Protein AF-A0A8S3YYF1-F1 (afdb_monomer_lite)

Structure (mmCIF, N/CA/C/O backbone):
data_AF-A0A8S3YYF1-F1
#
_entry.id   AF-A0A8S3YYF1-F1
#
loop_
_atom_site.group_PDB
_atom_site.id
_atom_site.type_symbol
_atom_site.label_atom_id
_atom_site.label_alt_id
_atom_site.label_comp_id
_atom_site.label_asym_id
_atom_site.label_entity_id
_atom_site.label_seq_id
_atom_site.pdbx_PDB_ins_code
_atom_site.Cartn_x
_atom_site.Cartn_y
_atom_site.Cartn_z
_atom_site.occupancy
_atom_site.B_iso_or_equiv
_atom_site.auth_seq_id
_atom_site.auth_comp_id
_atom_site.auth_asym_id
_atom_site.auth_atom_id
_atom_site.pdbx_PDB_model_num
ATOM 1 N N . MET A 1 1 ? -19.897 15.133 0.813 1.00 29.27 1 MET A N 1
ATOM 2 C CA . MET A 1 1 ? -20.812 13.991 1.026 1.00 29.27 1 MET A CA 1
ATOM 3 C C . MET A 1 1 ? -20.123 13.058 2.018 1.00 29.27 1 MET A C 1
ATOM 5 O O . MET A 1 1 ? -19.608 12.020 1.637 1.00 29.27 1 MET A O 1
ATOM 9 N N . TYR A 1 2 ? -19.988 13.504 3.271 1.00 26.45 2 TYR A N 1
ATOM 10 C CA . TYR A 1 2 ? -19.312 12.747 4.326 1.00 26.45 2 TYR A CA 1
ATOM 11 C C . TYR A 1 2 ? -20.312 11.724 4.863 1.00 26.45 2 TYR A C 1
ATOM 13 O O . TYR A 1 2 ? -21.333 12.099 5.437 1.00 26.45 2 TYR A O 1
ATOM 21 N N . ARG A 1 3 ? -20.087 10.440 4.572 1.00 30.62 3 ARG A N 1
ATOM 22 C CA . ARG A 1 3 ? -20.904 9.353 5.116 1.00 30.62 3 ARG A CA 1
ATOM 23 C C . ARG A 1 3 ? -20.623 9.242 6.615 1.00 30.62 3 ARG A C 1
ATOM 25 O O . ARG A 1 3 ? -19.487 9.022 7.014 1.00 30.62 3 ARG A O 1
ATOM 32 N N . LEU A 1 4 ? -21.693 9.351 7.397 1.00 32.59 4 LEU A N 1
ATOM 33 C CA . LEU A 1 4 ? -21.862 9.049 8.826 1.00 32.59 4 LEU A CA 1
ATOM 34 C C . LEU A 1 4 ? -21.532 7.576 9.201 1.00 32.59 4 LEU A C 1
ATOM 36 O O . LEU A 1 4 ? -22.250 6.955 9.972 1.00 32.59 4 LEU A O 1
ATOM 40 N N . GLY A 1 5 ? -20.492 6.975 8.620 1.00 31.62 5 GLY A N 1
ATOM 41 C CA . GLY A 1 5 ? -20.248 5.527 8.670 1.00 31.62 5 GLY A CA 1
ATOM 42 C C . GLY A 1 5 ? -18.991 5.076 9.413 1.00 31.62 5 GLY A C 1
ATOM 43 O O . GLY A 1 5 ? -18.690 3.892 9.362 1.00 31.62 5 GLY A O 1
ATOM 44 N N . LEU A 1 6 ? -18.253 5.972 10.080 1.00 34.94 6 LEU A N 1
ATOM 45 C CA . LEU A 1 6 ? -16.936 5.650 10.662 1.00 34.94 6 LEU A CA 1
ATOM 46 C C . LEU A 1 6 ? -16.967 4.681 11.859 1.00 34.94 6 LEU A C 1
ATOM 48 O O . LEU A 1 6 ? -15.920 4.192 12.258 1.00 34.94 6 LEU A O 1
ATOM 52 N N . PHE A 1 7 ? -18.141 4.344 12.399 1.00 35.69 7 PHE A N 1
ATOM 53 C CA . PHE A 1 7 ? -18.266 3.396 13.509 1.00 35.69 7 PHE A CA 1
ATOM 54 C C . PHE A 1 7 ? -19.500 2.506 13.337 1.00 35.69 7 PHE A C 1
ATOM 56 O O . PHE A 1 7 ? -20.454 2.578 14.104 1.00 35.69 7 PHE A O 1
ATOM 63 N N . SER A 1 8 ? -19.508 1.655 12.309 1.00 34.53 8 SER A N 1
ATOM 64 C CA . SER A 1 8 ? -20.412 0.497 12.270 1.00 34.53 8 SER A CA 1
ATOM 65 C C . SER A 1 8 ? -19.691 -0.745 12.803 1.00 34.53 8 SER A C 1
ATOM 67 O O . SER A 1 8 ? -19.668 -1.787 12.146 1.00 34.53 8 SER A O 1
ATOM 69 N N . SER A 1 9 ? -19.090 -0.665 13.993 1.00 37.69 9 SER A N 1
ATOM 70 C CA . SER A 1 9 ? -18.782 -1.893 14.724 1.00 37.69 9 SER A CA 1
ATOM 71 C C . SER A 1 9 ? -20.114 -2.500 15.169 1.00 37.69 9 SER A C 1
ATOM 73 O O . SER A 1 9 ? -20.990 -1.815 15.704 1.00 37.69 9 SER A O 1
ATOM 75 N N . ARG A 1 10 ? -20.325 -3.792 14.893 1.00 34.84 10 ARG A N 1
ATOM 76 C CA . ARG A 1 10 ? -21.449 -4.521 15.487 1.00 34.84 10 ARG A CA 1
ATOM 77 C C . ARG A 1 10 ? -21.191 -4.565 16.986 1.00 34.84 10 ARG A C 1
ATOM 79 O O . ARG A 1 10 ? -20.382 -5.359 17.448 1.00 34.84 10 ARG A O 1
ATOM 86 N N . CYS A 1 11 ? -21.834 -3.673 17.728 1.00 43.09 11 CYS A N 1
ATOM 87 C CA . CYS A 1 11 ? -21.780 -3.696 19.177 1.00 43.09 11 CYS A CA 1
ATOM 88 C C . CYS A 1 11 ? -22.591 -4.915 19.631 1.00 43.09 11 CYS A C 1
ATOM 90 O O . CYS 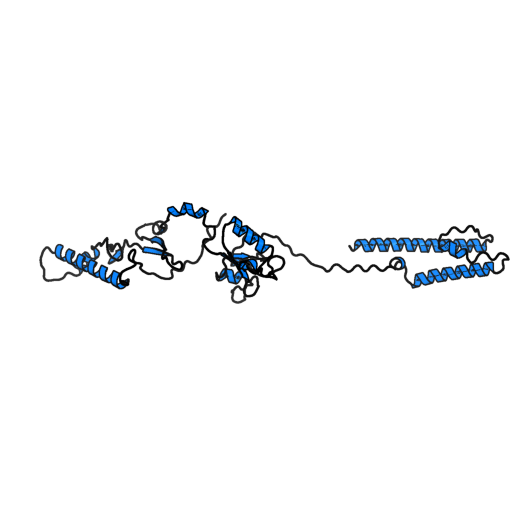A 1 11 ? -23.823 -4.894 19.629 1.00 43.09 11 CYS A O 1
ATOM 92 N N . GLU A 1 12 ? -21.906 -6.023 19.905 1.00 43.12 12 GLU A N 1
ATOM 93 C CA . GLU A 1 12 ? -22.541 -7.200 20.479 1.00 43.12 12 GLU A CA 1
ATOM 94 C C . GLU A 1 12 ? -22.788 -6.935 21.958 1.00 43.12 12 GLU A C 1
ATOM 96 O O . GLU A 1 12 ? -21.878 -6.633 22.729 1.00 43.12 12 GLU A O 1
ATOM 101 N N . LEU A 1 13 ? -24.051 -7.018 22.364 1.00 49.75 13 LEU A N 1
ATOM 102 C CA . LEU A 1 13 ? -24.409 -6.916 23.766 1.00 49.75 13 LEU A CA 1
ATOM 103 C C . LEU A 1 13 ? -24.045 -8.243 24.444 1.00 49.75 13 LEU A C 1
ATOM 105 O O . LEU A 1 13 ? -24.814 -9.201 24.407 1.00 49.75 13 LEU A O 1
ATOM 109 N N . LEU A 1 14 ? -22.835 -8.302 25.002 1.00 45.66 14 LEU A N 1
ATOM 110 C CA . LEU A 1 14 ? -22.224 -9.546 25.482 1.00 45.66 14 LEU A CA 1
ATOM 111 C C . LEU A 1 14 ? -22.894 -10.105 26.744 1.00 45.66 14 LEU A C 1
ATOM 113 O O . LEU A 1 14 ? -22.993 -11.321 26.898 1.00 45.66 14 LEU A O 1
ATOM 117 N N . ALA A 1 15 ? -23.353 -9.242 27.654 1.00 51.12 15 ALA A N 1
ATOM 118 C CA . ALA A 1 15 ? -23.994 -9.672 28.891 1.00 51.12 15 ALA A CA 1
ATOM 119 C C . ALA A 1 15 ? -24.809 -8.554 29.551 1.00 51.12 15 ALA A C 1
ATOM 121 O O . ALA A 1 15 ? -24.450 -7.379 29.493 1.00 51.12 15 ALA A O 1
ATOM 122 N N . PHE A 1 16 ? -25.862 -8.946 30.268 1.00 55.84 16 PHE A N 1
ATOM 123 C CA . PHE A 1 16 ? -26.490 -8.102 31.279 1.00 55.84 16 PHE A CA 1
ATOM 124 C C . PHE A 1 16 ? -25.899 -8.464 32.639 1.00 55.84 16 PHE A C 1
ATOM 126 O O . PHE A 1 16 ? -26.054 -9.589 33.112 1.00 55.84 16 PHE A O 1
ATOM 133 N N . ARG A 1 17 ? -25.227 -7.505 33.271 1.00 59.12 17 ARG A N 1
ATOM 134 C CA . ARG A 1 17 ? -24.763 -7.615 34.652 1.00 59.12 17 ARG A CA 1
ATOM 135 C C . ARG A 1 17 ? -25.322 -6.438 35.423 1.00 59.12 17 ARG A C 1
ATOM 137 O O . ARG A 1 17 ? -25.254 -5.305 34.960 1.00 59.12 17 ARG A O 1
ATOM 144 N N . TYR A 1 18 ? -25.867 -6.701 36.597 1.00 61.44 18 TYR A N 1
ATOM 145 C CA . TYR A 1 18 ? -26.282 -5.639 37.494 1.00 61.44 18 TYR A CA 1
ATOM 146 C C . TYR A 1 18 ? -25.076 -5.192 38.327 1.00 61.44 18 TYR A C 1
ATOM 148 O O . TYR A 1 18 ? -24.290 -5.990 38.837 1.00 61.44 18 TYR A O 1
ATOM 156 N N . VAL A 1 19 ? -24.862 -3.887 38.379 1.00 56.66 19 VAL A N 1
ATOM 157 C CA . VAL A 1 19 ? -23.691 -3.279 39.008 1.00 56.66 19 VAL A CA 1
ATOM 158 C C . VAL A 1 19 ? -24.214 -2.410 40.135 1.00 56.66 19 VAL A C 1
ATOM 160 O O . VAL A 1 19 ? -25.156 -1.648 39.936 1.00 56.66 19 VAL A O 1
ATOM 163 N N . PHE A 1 20 ? -23.665 -2.580 41.337 1.00 56.03 20 PHE A N 1
ATOM 164 C CA . PHE A 1 20 ? -24.078 -1.796 42.495 1.00 56.03 20 PHE A CA 1
ATOM 165 C C . PHE A 1 20 ? -23.314 -0.466 42.475 1.00 56.03 20 PHE A C 1
ATOM 167 O O . PHE A 1 20 ? -22.085 -0.488 42.551 1.00 56.03 20 PHE A O 1
ATOM 174 N N . PRO A 1 21 ? -23.985 0.690 42.366 1.00 48.47 21 PRO A N 1
ATOM 175 C CA . PRO A 1 21 ? -23.296 1.964 42.447 1.00 48.47 21 PRO A CA 1
ATOM 176 C C . PRO A 1 21 ? -23.010 2.269 43.924 1.00 48.47 21 PRO A C 1
ATOM 178 O O . PRO A 1 21 ? -23.911 2.644 44.670 1.00 48.47 21 PRO A O 1
ATOM 181 N N . GLY A 1 22 ? -21.755 2.096 44.350 1.00 47.47 22 GLY A N 1
ATOM 182 C CA . GLY A 1 22 ? -21.231 2.768 45.545 1.00 47.47 22 GLY A CA 1
ATOM 183 C C . GLY A 1 22 ? -21.009 1.939 46.813 1.00 47.47 22 GLY A C 1
ATOM 184 O O . GLY A 1 22 ? -21.423 2.380 47.877 1.00 47.47 22 GLY A O 1
ATOM 185 N N . ASN A 1 23 ? -20.323 0.796 46.741 1.00 39.59 23 ASN A N 1
ATOM 186 C CA . ASN A 1 23 ? -19.484 0.335 47.858 1.00 39.59 23 ASN A CA 1
ATOM 187 C C . ASN A 1 23 ? -18.528 -0.766 47.385 1.00 39.59 23 ASN A C 1
ATOM 189 O O . ASN A 1 23 ? -18.973 -1.863 47.049 1.00 39.59 23 ASN A O 1
ATOM 193 N N . ASP A 1 24 ? -17.226 -0.476 47.421 1.00 41.84 24 ASP A N 1
ATOM 194 C CA . ASP A 1 24 ? -16.155 -1.468 47.240 1.00 41.84 24 ASP A CA 1
ATOM 195 C C . ASP A 1 24 ? -16.056 -2.444 48.425 1.00 41.84 24 ASP A C 1
ATOM 197 O O . ASP A 1 24 ? -15.447 -3.503 48.314 1.00 41.84 24 ASP A O 1
ATOM 201 N N . ASP A 1 25 ? -16.748 -2.151 49.529 1.00 44.16 25 ASP A N 1
ATOM 202 C CA . ASP A 1 25 ? -16.825 -3.006 50.707 1.00 44.16 25 ASP A CA 1
ATOM 203 C C . ASP A 1 25 ? -18.282 -3.342 51.046 1.00 44.16 25 ASP A C 1
ATOM 205 O O . ASP A 1 25 ? -18.977 -2.580 51.718 1.00 44.16 25 ASP A O 1
ATOM 209 N N . ALA A 1 26 ? -18.755 -4.497 50.573 1.00 37.94 26 ALA A N 1
ATOM 210 C CA . ALA A 1 26 ? -19.691 -5.384 51.274 1.00 37.94 26 ALA A CA 1
ATOM 211 C C . ALA A 1 26 ? -20.129 -6.507 50.330 1.00 37.94 26 ALA A C 1
ATOM 213 O O . ALA A 1 26 ? -20.818 -6.253 49.348 1.00 37.94 26 ALA A O 1
ATOM 214 N N . THR A 1 27 ? -19.753 -7.746 50.672 1.00 43.56 27 THR A N 1
ATOM 215 C CA . THR A 1 27 ? -20.423 -9.012 50.308 1.00 43.56 27 THR A CA 1
ATOM 216 C C . THR A 1 27 ? -21.258 -8.967 49.029 1.00 43.56 27 THR A C 1
ATOM 218 O O . THR A 1 27 ? -22.393 -8.494 49.063 1.00 43.56 27 THR A O 1
ATOM 221 N N . SER A 1 28 ? -20.704 -9.522 47.947 1.00 48.25 28 SER A N 1
ATOM 222 C CA . SER A 1 28 ? -21.350 -9.823 46.663 1.00 48.25 28 SER A CA 1
ATOM 223 C C . SER A 1 28 ? -22.841 -10.151 46.808 1.00 48.25 28 SER A C 1
ATOM 225 O O . SER A 1 28 ? -23.221 -11.309 46.975 1.00 48.25 28 SER A O 1
ATOM 227 N N . CYS A 1 29 ? -23.691 -9.130 46.776 1.00 54.31 29 CYS A N 1
ATOM 228 C CA . CYS A 1 29 ? -25.128 -9.317 46.811 1.00 54.31 29 CYS A CA 1
ATOM 229 C C . CYS A 1 29 ? -25.526 -9.660 45.380 1.00 54.31 29 CYS A C 1
ATOM 231 O O . CYS A 1 29 ? -25.372 -8.840 44.470 1.00 54.31 29 CYS A O 1
ATOM 233 N N . SER A 1 30 ? -25.932 -10.907 45.160 1.00 65.56 30 SER A N 1
ATOM 234 C CA . SER A 1 30 ? -26.307 -11.378 43.833 1.00 65.56 30 SER A CA 1
ATOM 235 C C . SER A 1 30 ? -27.542 -10.616 43.336 1.00 65.56 30 SER A C 1
ATOM 237 O O . SER A 1 30 ? -28.307 -10.041 44.116 1.00 65.56 30 SER A O 1
ATOM 239 N N . HIS A 1 31 ? -27.767 -10.587 42.022 1.00 71.44 31 HIS A N 1
ATOM 240 C CA . HIS A 1 31 ? -28.972 -9.956 41.458 1.00 71.44 31 HIS A CA 1
ATOM 241 C C . HIS A 1 31 ? -30.249 -10.607 41.994 1.00 71.44 31 HIS A C 1
ATOM 243 O O . HIS A 1 31 ? -31.266 -9.936 42.164 1.00 71.44 31 HIS A O 1
ATOM 249 N N . GLU A 1 32 ? -30.160 -11.893 42.326 1.00 77.44 32 GLU A N 1
ATOM 250 C CA . GLU A 1 32 ? -31.222 -12.667 42.955 1.00 77.44 32 GLU A CA 1
ATOM 251 C C . GLU A 1 32 ? -31.520 -12.163 44.373 1.00 77.44 32 GLU A C 1
ATOM 253 O O . GLU A 1 32 ? -32.686 -11.981 44.713 1.00 77.44 32 GLU A O 1
ATOM 258 N N . ASP A 1 33 ? -30.499 -11.821 45.166 1.00 80.94 33 ASP A N 1
ATOM 259 C CA . ASP A 1 33 ? -30.680 -11.273 46.518 1.00 80.94 33 ASP A CA 1
ATOM 260 C C . ASP A 1 33 ? -31.319 -9.878 46.500 1.00 80.94 33 ASP A C 1
ATOM 262 O O . ASP A 1 33 ? -32.167 -9.554 47.338 1.00 80.94 33 ASP A O 1
ATOM 266 N N . ALA A 1 34 ? -30.926 -9.032 45.540 1.00 80.50 34 ALA A N 1
ATOM 267 C CA . ALA A 1 34 ? -31.526 -7.712 45.357 1.00 80.50 34 ALA A CA 1
ATOM 268 C C . ALA A 1 34 ? -33.006 -7.831 44.961 1.00 80.50 34 ALA A C 1
ATOM 270 O O . ALA A 1 34 ? -33.859 -7.191 45.580 1.00 80.50 34 ALA A O 1
ATOM 271 N N . ALA A 1 35 ? -33.319 -8.707 44.000 1.00 83.44 35 ALA A N 1
ATOM 272 C CA . ALA A 1 35 ? -34.688 -8.971 43.570 1.00 83.44 35 ALA A CA 1
ATOM 273 C C . ALA A 1 35 ? -35.541 -9.608 44.681 1.00 83.44 35 ALA A C 1
ATOM 275 O O . ALA A 1 35 ? -36.692 -9.216 44.869 1.00 83.44 35 ALA A O 1
ATOM 276 N N . ALA A 1 36 ? -34.987 -10.547 45.452 1.00 85.25 36 ALA A N 1
ATOM 277 C CA . ALA A 1 36 ? -35.680 -11.196 46.563 1.00 85.25 36 ALA A CA 1
ATOM 278 C C . ALA A 1 36 ? -35.984 -10.210 47.703 1.00 85.25 36 ALA A C 1
ATOM 280 O O . ALA A 1 36 ? -37.097 -10.196 48.235 1.00 85.25 36 ALA A O 1
ATOM 281 N N . SER A 1 37 ? -35.024 -9.345 48.042 1.00 86.75 37 SER A N 1
ATOM 282 C CA . SER A 1 37 ? -35.208 -8.277 49.031 1.00 86.75 37 SER A CA 1
ATOM 283 C C . SER A 1 37 ? -36.291 -7.286 48.597 1.00 86.75 37 SER A C 1
ATOM 285 O O . SER A 1 37 ? -37.192 -6.952 49.372 1.00 86.75 37 SER A O 1
ATOM 287 N N . ASP A 1 38 ? -36.271 -6.878 47.328 1.00 88.25 38 ASP A N 1
ATOM 288 C CA . ASP A 1 38 ? -37.290 -5.997 46.766 1.00 88.25 38 ASP A CA 1
ATOM 289 C C . ASP A 1 38 ? -38.671 -6.672 46.737 1.00 88.25 38 ASP A C 1
ATOM 291 O O . ASP A 1 38 ? -39.661 -6.051 47.124 1.00 88.25 38 ASP A O 1
ATOM 295 N N . ALA A 1 39 ? -38.758 -7.958 46.385 1.00 88.88 39 ALA A N 1
ATOM 296 C CA . ALA A 1 39 ? -40.008 -8.721 46.413 1.00 88.88 39 ALA A CA 1
ATOM 297 C C . ALA A 1 39 ? -40.596 -8.833 47.834 1.00 88.88 39 ALA A C 1
ATOM 299 O O . ALA A 1 39 ? -41.808 -8.680 48.027 1.00 88.88 39 ALA A O 1
ATOM 300 N N . ALA A 1 40 ? -39.755 -9.031 48.853 1.00 89.12 40 ALA A N 1
ATOM 301 C CA . ALA A 1 40 ? -40.176 -9.026 50.255 1.00 89.12 40 ALA A CA 1
ATOM 302 C C . ALA A 1 40 ? -40.709 -7.645 50.692 1.00 89.12 40 ALA A C 1
ATOM 304 O O . ALA A 1 40 ? -41.712 -7.533 51.407 1.00 89.12 40 ALA A O 1
ATOM 305 N N . ARG A 1 41 ? -40.096 -6.558 50.210 1.00 89.94 41 ARG A N 1
ATOM 306 C CA . ARG A 1 41 ? -40.597 -5.195 50.448 1.00 89.94 41 ARG A CA 1
ATOM 307 C C . ARG A 1 41 ? -41.929 -4.963 49.738 1.00 89.94 41 ARG A C 1
ATOM 309 O O . ARG A 1 41 ? -42.875 -4.511 50.374 1.00 89.94 41 ARG A O 1
ATOM 316 N N . VAL A 1 42 ? -42.060 -5.336 48.467 1.00 90.94 42 VAL A N 1
ATOM 317 C CA . VAL A 1 42 ? -43.319 -5.186 47.716 1.00 90.94 42 VAL A CA 1
ATOM 318 C C . VAL A 1 42 ? -44.464 -5.928 48.408 1.00 90.94 42 VAL A C 1
ATOM 320 O O . VAL A 1 42 ? -45.533 -5.357 48.618 1.00 90.94 42 VAL A O 1
ATOM 323 N N . THR A 1 43 ? -44.236 -7.175 48.820 1.00 90.19 43 THR A N 1
ATOM 324 C CA . THR A 1 43 ? -45.257 -7.995 49.490 1.00 90.19 43 THR A CA 1
ATOM 325 C C . THR A 1 43 ? -45.647 -7.449 50.863 1.00 90.19 43 THR A C 1
ATOM 327 O O . THR A 1 43 ? -46.835 -7.426 51.186 1.00 90.19 43 THR A O 1
ATOM 330 N N . SER A 1 44 ? -44.696 -6.939 51.651 1.00 89.69 44 SER A N 1
ATOM 331 C CA . SER A 1 44 ? -45.001 -6.333 52.956 1.00 89.69 44 SER A CA 1
ATOM 332 C C . SER A 1 44 ? -45.793 -5.021 52.837 1.00 89.69 44 SER A C 1
ATOM 334 O O . SER A 1 44 ? -46.771 -4.832 53.564 1.00 89.69 44 SER A O 1
ATOM 336 N N . TYR A 1 45 ? -45.460 -4.150 51.877 1.00 89.69 45 TYR A N 1
ATOM 337 C CA . TYR A 1 45 ? -46.245 -2.940 51.588 1.00 89.69 45 TYR A CA 1
ATOM 338 C C . TYR A 1 45 ? -47.621 -3.252 50.983 1.00 89.69 45 TYR A C 1
ATOM 340 O O . TYR A 1 45 ? -48.598 -2.558 51.265 1.00 89.69 45 TYR A O 1
ATOM 348 N N . ALA A 1 46 ? -47.732 -4.305 50.173 1.00 88.69 46 ALA A N 1
ATOM 349 C CA . ALA A 1 46 ? -49.021 -4.755 49.660 1.00 88.69 46 ALA A CA 1
ATOM 350 C C . ALA A 1 46 ? -49.917 -5.286 50.784 1.00 88.69 46 ALA A C 1
ATOM 352 O O . ALA A 1 46 ? -51.108 -4.976 50.820 1.00 88.69 46 ALA A O 1
ATOM 353 N N . LEU A 1 47 ? -49.343 -6.034 51.732 1.00 88.56 47 LEU A N 1
ATOM 354 C CA . LEU A 1 47 ? -50.057 -6.536 52.902 1.00 88.56 47 LEU A CA 1
ATOM 355 C C . LEU A 1 47 ? -50.541 -5.395 53.800 1.00 88.56 47 LEU A C 1
ATOM 357 O O . LEU A 1 47 ? -51.701 -5.400 54.209 1.00 88.56 47 LEU A O 1
ATOM 361 N N . SER A 1 48 ? -49.704 -4.386 54.057 1.00 87.88 48 SER A N 1
ATOM 362 C CA . SER A 1 48 ? -50.115 -3.225 54.853 1.00 87.88 48 SER A CA 1
ATOM 363 C C . SER A 1 48 ? -51.239 -2.432 54.176 1.00 87.88 48 SER A C 1
ATOM 365 O O . SER A 1 48 ? -52.218 -2.084 54.836 1.00 87.88 48 SER A O 1
ATOM 367 N N . LYS A 1 49 ? -51.173 -2.227 52.851 1.00 85.12 49 LYS A N 1
ATOM 368 C CA . LYS A 1 49 ? -52.262 -1.614 52.070 1.00 85.12 49 LYS A CA 1
ATOM 369 C C . LYS A 1 49 ? -53.540 -2.454 52.076 1.00 85.12 49 LYS A C 1
ATOM 371 O O . LYS A 1 49 ? -54.628 -1.894 52.183 1.00 85.12 49 LYS A O 1
ATOM 376 N N . TYR A 1 50 ? -53.422 -3.776 51.975 1.00 85.19 50 TYR A N 1
ATOM 377 C CA . TYR A 1 50 ? -54.561 -4.693 52.024 1.00 85.19 50 TYR A CA 1
ATOM 378 C C . TYR A 1 50 ? -55.288 -4.618 53.373 1.00 85.19 50 TYR A C 1
ATOM 380 O O . TYR A 1 50 ? -56.510 -4.487 53.398 1.00 85.19 50 TYR A O 1
ATOM 388 N N . ILE A 1 51 ? -54.538 -4.623 54.482 1.00 83.31 51 ILE A N 1
ATOM 389 C CA . ILE A 1 51 ? -55.084 -4.491 55.842 1.00 83.31 51 ILE A CA 1
ATOM 390 C C . ILE A 1 51 ? -55.712 -3.103 56.037 1.00 83.31 51 ILE A C 1
ATOM 392 O O . ILE A 1 51 ? -56.830 -2.999 56.532 1.00 83.31 51 I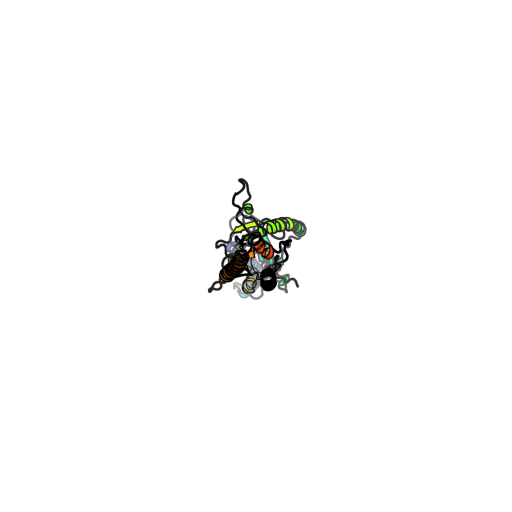LE A O 1
ATOM 396 N N . ALA A 1 52 ? -55.047 -2.032 55.590 1.00 81.81 52 ALA A N 1
ATOM 397 C CA . ALA A 1 52 ? -55.570 -0.667 55.699 1.00 81.81 52 ALA A CA 1
ATOM 398 C C . ALA A 1 52 ? -56.860 -0.439 54.885 1.00 81.81 52 ALA A C 1
ATOM 400 O O . ALA A 1 52 ? -57.686 0.399 55.244 1.00 81.81 52 ALA A O 1
ATOM 401 N N . ALA A 1 53 ? -57.054 -1.185 53.794 1.00 75.94 53 ALA A N 1
ATOM 402 C CA . ALA A 1 53 ? -58.256 -1.122 52.968 1.00 75.94 53 ALA A CA 1
ATOM 403 C C . ALA A 1 53 ? -59.441 -1.934 53.537 1.00 75.94 53 ALA A C 1
ATOM 405 O O . ALA A 1 53 ? -60.569 -1.798 53.047 1.00 75.94 53 ALA A O 1
ATOM 406 N N . GLN A 1 54 ? -59.233 -2.771 54.562 1.00 71.94 54 GLN A N 1
ATOM 407 C CA . GLN A 1 54 ? -60.312 -3.531 55.195 1.00 71.94 54 GLN A CA 1
ATOM 408 C C . GLN A 1 54 ? -61.155 -2.633 56.114 1.00 71.94 54 GLN A C 1
ATOM 410 O O . GLN A 1 54 ? -60.726 -2.217 57.183 1.00 71.94 54 GLN A O 1
ATOM 415 N N . ARG A 1 55 ? -62.411 -2.379 55.720 1.00 64.75 55 ARG A N 1
ATOM 416 C CA . ARG A 1 55 ? -63.431 -1.738 56.580 1.00 64.75 55 ARG A CA 1
ATOM 417 C C . ARG A 1 55 ? -64.214 -2.723 57.456 1.00 64.75 55 ARG A C 1
ATOM 419 O O . ARG A 1 55 ? -64.863 -2.298 58.404 1.00 64.75 55 ARG A O 1
ATOM 426 N N . VAL A 1 56 ? -64.176 -4.018 57.133 1.00 65.44 56 VAL A N 1
ATOM 427 C CA . VAL A 1 56 ? -64.850 -5.095 57.872 1.00 65.44 56 VAL A CA 1
ATOM 428 C C . VAL A 1 56 ? -63.893 -6.280 57.949 1.00 65.44 56 VAL A C 1
ATOM 430 O O . VAL A 1 56 ? -63.475 -6.802 56.913 1.00 65.44 56 VAL A O 1
ATOM 433 N N . VAL A 1 57 ? -63.541 -6.689 59.168 1.00 59.44 57 VAL A N 1
ATOM 434 C CA . VAL A 1 57 ? -62.715 -7.875 59.418 1.00 59.44 57 VAL A CA 1
ATOM 435 C C . VAL A 1 57 ? -63.535 -9.094 59.009 1.00 59.44 57 VAL A C 1
ATOM 437 O O . VAL A 1 57 ? -64.511 -9.453 59.659 1.00 59.44 57 VAL A O 1
ATOM 440 N N . THR A 1 58 ? -63.190 -9.670 57.866 1.00 63.09 58 THR A N 1
ATOM 441 C CA . THR A 1 58 ? -63.800 -10.884 57.318 1.00 63.09 58 THR A CA 1
ATOM 442 C C . THR A 1 58 ? -62.714 -11.947 57.237 1.00 63.09 58 THR A C 1
ATOM 444 O O . THR A 1 58 ? -61.600 -11.649 56.817 1.00 63.09 58 THR A O 1
ATOM 447 N N . ASP A 1 59 ? -63.040 -13.178 57.628 1.00 60.25 59 ASP A N 1
ATOM 448 C CA . ASP A 1 59 ? -62.093 -14.304 57.737 1.00 60.25 59 ASP A CA 1
ATOM 449 C C . ASP A 1 59 ? -61.688 -14.898 56.367 1.00 60.25 59 ASP A C 1
ATOM 451 O O . ASP A 1 59 ? -60.969 -15.889 56.275 1.00 60.25 59 ASP A O 1
ATOM 455 N N . GLN A 1 60 ? -62.170 -14.302 55.270 1.00 66.81 60 GLN A N 1
ATOM 456 C CA . GLN A 1 60 ? -61.908 -14.746 53.903 1.00 66.81 60 GLN A CA 1
ATOM 457 C C . GLN A 1 60 ? -60.871 -13.851 53.224 1.00 66.81 60 GLN A C 1
ATOM 459 O O . GLN A 1 60 ? -61.084 -12.656 53.002 1.00 66.81 60 GLN A O 1
ATOM 464 N N . TYR A 1 61 ? -59.747 -14.459 52.848 1.00 74.50 61 TYR A N 1
ATOM 465 C CA . TYR A 1 61 ? -58.709 -13.817 52.053 1.00 74.50 61 TYR A CA 1
ATOM 466 C C . TYR A 1 61 ? -59.189 -13.605 50.612 1.00 74.50 61 TYR A C 1
ATOM 468 O O . TYR A 1 61 ? -59.533 -14.557 49.912 1.00 74.50 61 TYR A O 1
ATOM 476 N N . SER A 1 62 ? -59.210 -12.351 50.156 1.00 80.75 62 SER A N 1
ATOM 477 C CA . SER A 1 62 ? -59.587 -12.012 48.783 1.00 80.75 62 SER A CA 1
ATOM 478 C C . SER A 1 62 ? -58.338 -11.841 47.922 1.00 80.75 62 SER A C 1
ATOM 480 O O . SER A 1 62 ? -57.660 -10.812 47.988 1.00 80.75 62 SER A O 1
ATOM 482 N N . THR A 1 63 ? -58.065 -12.838 47.077 1.00 81.56 63 THR A N 1
ATOM 483 C CA . THR A 1 63 ? -56.921 -12.842 46.153 1.00 81.56 63 THR A CA 1
ATOM 484 C C . THR A 1 63 ? -56.943 -11.645 45.205 1.00 81.56 63 THR A C 1
ATOM 486 O O . THR A 1 63 ? -55.917 -11.007 45.003 1.00 81.56 63 THR A O 1
ATOM 489 N N . GLU A 1 64 ? -58.110 -11.283 44.667 1.00 83.38 64 GLU A N 1
ATOM 490 C CA . GLU A 1 64 ? -58.244 -10.157 43.731 1.00 83.38 64 GLU A CA 1
ATOM 491 C C . GLU A 1 64 ? -57.901 -8.814 44.380 1.00 83.38 64 GLU A C 1
ATOM 493 O O . GLU A 1 64 ? -57.208 -7.988 43.786 1.00 83.38 64 GLU A O 1
ATOM 498 N N . ARG A 1 65 ? -58.333 -8.605 45.630 1.00 81.06 65 ARG A N 1
ATOM 499 C CA . ARG A 1 65 ? -58.021 -7.381 46.377 1.00 81.06 65 ARG A CA 1
ATOM 500 C C . ARG A 1 65 ? -56.549 -7.301 46.746 1.00 81.06 65 ARG A C 1
ATOM 502 O O . ARG A 1 65 ? -55.971 -6.222 46.665 1.00 81.06 65 ARG A O 1
ATOM 509 N N . PHE A 1 66 ? -55.936 -8.418 47.132 1.00 85.44 66 PHE A N 1
ATOM 510 C CA . PHE A 1 66 ? -54.503 -8.443 47.412 1.00 85.44 66 PHE A CA 1
ATOM 511 C C . PHE A 1 66 ? -53.671 -8.236 46.143 1.00 85.44 66 PHE A C 1
ATOM 513 O O . PHE A 1 66 ? -52.686 -7.506 46.168 1.00 85.44 66 PHE A O 1
ATOM 520 N N . LEU A 1 67 ? -54.100 -8.796 45.013 1.00 85.88 67 LEU A N 1
ATOM 521 C CA . LEU A 1 67 ? -53.462 -8.589 43.715 1.00 85.88 67 LEU A CA 1
ATOM 522 C C . LEU A 1 67 ? -53.586 -7.124 43.261 1.00 85.88 67 LEU A C 1
ATOM 524 O O . LEU A 1 67 ? -52.610 -6.543 42.788 1.00 85.88 67 LEU A O 1
ATOM 528 N N . ALA A 1 68 ? -54.741 -6.488 43.480 1.00 84.81 68 ALA A N 1
ATOM 529 C CA . ALA A 1 68 ? -54.906 -5.050 43.268 1.00 84.81 68 ALA A CA 1
ATOM 530 C C . ALA A 1 68 ? -54.008 -4.221 44.207 1.00 84.81 68 ALA A C 1
ATOM 532 O O . ALA A 1 68 ? -53.398 -3.243 43.773 1.00 84.81 68 ALA A O 1
ATOM 533 N N . ALA A 1 69 ? -53.867 -4.635 45.472 1.00 85.12 69 ALA A N 1
ATOM 534 C CA . ALA A 1 69 ? -52.961 -3.996 46.422 1.00 85.12 69 ALA A CA 1
ATOM 535 C C . ALA A 1 69 ? -51.495 -4.125 45.978 1.00 85.12 69 ALA A C 1
ATOM 537 O O . ALA A 1 69 ? -50.804 -3.109 45.967 1.00 85.12 69 ALA A O 1
ATOM 538 N N . LEU A 1 70 ? -51.059 -5.311 45.529 1.00 87.25 70 LEU A N 1
ATOM 539 C CA . LEU A 1 70 ? -49.727 -5.577 44.967 1.00 87.25 70 LEU A CA 1
ATOM 540 C C . LEU A 1 70 ? -49.417 -4.674 43.771 1.00 87.25 70 LEU A C 1
ATOM 542 O O . LEU A 1 70 ? -48.390 -4.002 43.768 1.00 87.25 70 LEU A O 1
ATOM 546 N N . LYS A 1 71 ? -50.325 -4.597 42.792 1.00 87.69 71 LYS A N 1
ATOM 547 C CA . LYS A 1 71 ? -50.153 -3.741 41.604 1.00 87.69 71 LYS A CA 1
ATOM 548 C C . LYS A 1 71 ? -50.106 -2.249 41.941 1.00 87.69 71 LYS A C 1
ATOM 550 O O . LYS A 1 71 ? -49.507 -1.473 41.212 1.00 87.69 71 LYS A O 1
ATOM 555 N N . SER A 1 72 ? -50.719 -1.841 43.053 1.00 86.25 72 SER A N 1
ATOM 556 C CA . SER A 1 72 ? -50.719 -0.446 43.514 1.00 86.25 72 SER A CA 1
ATOM 557 C C . SER A 1 72 ? -49.471 -0.043 44.312 1.00 86.25 72 SER A C 1
ATOM 559 O O . SER A 1 72 ? -49.382 1.102 44.770 1.00 86.25 72 SER A O 1
ATOM 561 N N . VAL A 1 73 ? -48.551 -0.971 44.594 1.00 88.25 73 VAL A N 1
ATOM 562 C CA . VAL A 1 73 ? -47.318 -0.662 45.327 1.00 88.25 73 VAL A CA 1
ATOM 563 C C . VAL A 1 73 ? -46.346 0.057 44.396 1.00 88.25 73 VAL A C 1
ATOM 565 O O . VAL A 1 73 ? -46.044 -0.426 43.310 1.00 88.25 73 VAL A O 1
ATOM 568 N N . VAL A 1 74 ? -45.844 1.202 44.856 1.00 87.75 74 VAL A N 1
ATOM 569 C CA . VAL A 1 74 ? -44.766 1.952 44.208 1.00 87.75 74 VAL A CA 1
ATOM 570 C C . VAL A 1 74 ? -43.639 2.072 45.222 1.00 87.75 74 VAL A C 1
ATOM 572 O O . VAL A 1 74 ? -43.863 2.564 46.331 1.00 87.75 74 VAL A O 1
ATOM 575 N N . LEU A 1 75 ? -42.451 1.591 44.862 1.00 85.88 75 LEU A N 1
ATOM 576 C CA . LEU A 1 75 ? -41.248 1.701 45.684 1.00 85.88 75 LEU A CA 1
ATOM 577 C C . LEU A 1 75 ? -40.236 2.588 44.951 1.00 85.88 75 LEU A C 1
ATOM 579 O O . LEU A 1 75 ? -39.596 2.116 44.011 1.00 85.88 75 LEU A O 1
ATOM 583 N N . PRO A 1 76 ? -40.085 3.863 45.357 1.00 78.62 76 PRO A N 1
ATOM 584 C CA . PRO A 1 76 ? -39.134 4.767 44.718 1.00 78.62 76 PRO A CA 1
ATOM 585 C C . PRO A 1 76 ? -37.671 4.409 45.023 1.00 78.62 76 PRO A C 1
ATOM 587 O O . PRO A 1 76 ? -36.822 4.580 44.159 1.00 78.62 76 PRO A O 1
ATOM 590 N N . GLU A 1 77 ? -37.388 3.855 46.207 1.00 80.25 77 GLU A N 1
ATOM 591 C CA . GLU A 1 77 ? -36.037 3.486 46.664 1.00 80.25 77 GLU A CA 1
ATOM 592 C C . GLU A 1 77 ? -35.934 1.973 46.936 1.00 80.25 77 GLU A C 1
ATOM 594 O O . GLU A 1 77 ? -35.786 1.520 48.081 1.00 80.25 77 GLU A O 1
ATOM 599 N N . ALA A 1 78 ? -36.093 1.159 45.890 1.00 81.19 78 ALA A N 1
ATOM 600 C CA . ALA A 1 78 ? -35.788 -0.272 45.940 1.00 81.19 78 ALA A CA 1
ATOM 601 C C . ALA A 1 78 ? -34.320 -0.525 45.554 1.00 81.19 78 ALA A C 1
ATOM 603 O O . ALA A 1 78 ? -33.681 0.338 44.952 1.00 81.19 78 ALA A O 1
ATOM 604 N N . ARG A 1 79 ? -33.768 -1.698 45.890 1.00 77.62 79 ARG A N 1
ATOM 605 C CA . ARG A 1 79 ? -32.375 -2.027 45.538 1.00 77.62 79 ARG A CA 1
ATOM 606 C C . ARG A 1 79 ? -32.186 -2.016 44.026 1.00 77.62 79 ARG A C 1
ATOM 608 O O . ARG A 1 79 ? -31.227 -1.433 43.544 1.00 77.62 79 ARG A O 1
ATOM 615 N N . SER A 1 80 ? -33.151 -2.557 43.289 1.00 76.38 80 SER A N 1
ATOM 616 C CA . SER A 1 80 ? -33.174 -2.549 41.827 1.00 76.38 80 SER A CA 1
ATOM 617 C C . SER A 1 80 ? -33.656 -1.238 41.190 1.00 76.38 80 SER A C 1
ATOM 619 O O . SER A 1 80 ? -33.995 -1.230 40.006 1.00 76.38 80 SER A O 1
ATOM 621 N N . GLY A 1 81 ? -33.723 -0.136 41.943 1.00 79.94 81 GLY A N 1
ATOM 622 C CA . GLY A 1 81 ? -34.208 1.164 41.475 1.00 79.94 81 GLY A CA 1
ATOM 623 C C . GLY A 1 81 ? -35.725 1.327 41.598 1.00 79.94 81 GLY A C 1
ATOM 624 O O . GLY A 1 81 ? -36.371 0.661 42.402 1.00 79.94 81 GLY A O 1
ATOM 625 N N . HIS A 1 82 ? -36.311 2.222 40.803 1.00 84.75 82 HIS A N 1
ATOM 626 C CA . HIS A 1 82 ? -37.745 2.514 40.864 1.00 84.75 82 HIS A CA 1
ATOM 627 C C . HIS A 1 82 ? -38.592 1.290 40.466 1.00 84.75 82 HIS A C 1
ATOM 629 O O . HIS A 1 82 ? -38.394 0.713 39.391 1.00 84.75 82 HIS A O 1
ATOM 635 N N . ILE A 1 83 ? -39.521 0.863 41.328 1.00 87.62 83 ILE A N 1
ATOM 636 C CA . ILE A 1 83 ? -40.450 -0.246 41.053 1.00 87.62 83 ILE A CA 1
ATOM 637 C C . ILE A 1 83 ? -41.880 0.286 41.004 1.00 87.62 83 ILE A C 1
ATOM 639 O O . ILE A 1 83 ? -42.424 0.726 42.021 1.00 87.62 83 ILE A O 1
ATOM 643 N N . GLN A 1 84 ? -42.504 0.138 39.839 1.00 88.50 84 GLN A N 1
ATOM 644 C CA . GLN A 1 84 ? -43.927 0.347 39.601 1.00 88.50 84 GLN A CA 1
ATOM 645 C C . GLN A 1 84 ? -44.458 -0.772 38.700 1.00 88.50 84 GLN A C 1
ATOM 647 O O . GLN A 1 84 ? -43.703 -1.332 37.907 1.00 88.50 84 GLN A O 1
ATOM 652 N N . PHE A 1 85 ? -45.747 -1.096 38.816 1.00 89.62 85 PHE A N 1
ATOM 653 C CA . PHE A 1 85 ? -46.405 -2.109 37.994 1.00 89.62 85 PHE A CA 1
ATOM 654 C C . PHE A 1 85 ? -47.503 -1.508 37.114 1.00 89.62 85 PHE A C 1
ATOM 656 O O . PHE A 1 85 ? -48.182 -0.556 37.506 1.00 89.62 85 PHE A O 1
ATOM 663 N N . ASP A 1 86 ? -47.707 -2.102 35.941 1.00 85.88 86 ASP A N 1
ATOM 664 C CA . ASP A 1 86 ? -48.849 -1.815 35.078 1.00 85.88 86 ASP A CA 1
ATOM 665 C C . ASP A 1 86 ? -50.119 -2.574 35.524 1.00 85.88 86 ASP A C 1
ATOM 667 O O . ASP A 1 86 ? -50.144 -3.347 36.490 1.00 85.88 86 ASP A O 1
ATOM 671 N N . ALA A 1 87 ? -51.209 -2.393 34.773 1.00 84.12 87 ALA A N 1
ATOM 672 C CA . ALA A 1 87 ? -52.459 -3.109 35.014 1.00 84.12 87 ALA A CA 1
ATOM 673 C C . ALA A 1 87 ? -52.329 -4.637 34.839 1.00 84.12 87 ALA A C 1
ATOM 675 O O . ALA A 1 87 ? -53.134 -5.387 35.404 1.00 84.12 87 ALA A O 1
ATOM 676 N N . THR A 1 88 ? -51.328 -5.120 34.096 1.00 84.50 88 THR A N 1
ATOM 677 C CA . THR A 1 88 ? -51.086 -6.549 33.855 1.00 84.50 88 THR A CA 1
ATOM 678 C C . THR A 1 88 ? -50.202 -7.192 34.931 1.00 84.50 88 THR A C 1
ATOM 680 O O . THR A 1 88 ? -50.324 -8.392 35.169 1.00 84.50 88 THR A O 1
ATOM 683 N N . GLY A 1 89 ? -49.457 -6.397 35.705 1.00 81.75 89 GLY A N 1
ATOM 684 C CA . GLY A 1 89 ? -48.500 -6.838 36.723 1.00 81.75 89 GLY A CA 1
ATOM 685 C C . GLY A 1 89 ? -47.044 -6.857 36.244 1.00 81.75 89 GLY A C 1
ATOM 686 O O . GLY A 1 89 ? -46.194 -7.407 36.939 1.00 81.75 89 GLY A O 1
ATOM 687 N N . GLN A 1 90 ? -46.742 -6.280 35.081 1.00 85.94 90 GLN A N 1
ATOM 688 C CA . GLN A 1 90 ? -45.382 -6.086 34.581 1.00 85.94 90 GLN A CA 1
ATOM 689 C C . GLN A 1 90 ? -44.762 -4.811 35.151 1.00 85.94 90 GLN A C 1
ATOM 691 O O . GLN A 1 90 ? -45.455 -3.819 35.370 1.00 85.94 90 GLN A O 1
ATOM 696 N N . ARG A 1 91 ? -43.444 -4.832 35.382 1.00 85.44 91 ARG A N 1
ATOM 697 C CA . ARG A 1 91 ? -42.711 -3.668 35.892 1.00 85.44 91 ARG A CA 1
ATOM 698 C C . ARG A 1 91 ? -42.581 -2.594 34.809 1.00 85.44 91 ARG A C 1
ATOM 700 O O . ARG A 1 91 ? -42.096 -2.874 33.715 1.00 85.44 91 ARG A O 1
ATOM 707 N N . THR A 1 92 ? -42.957 -1.367 35.141 1.00 85.50 92 THR A N 1
ATOM 708 C CA . THR A 1 92 ? -42.849 -0.172 34.290 1.00 85.50 92 THR A CA 1
ATOM 709 C C . THR A 1 92 ? -41.981 0.890 34.960 1.00 85.50 92 THR A C 1
ATOM 711 O O . THR A 1 92 ? -41.719 0.788 36.156 1.00 85.50 92 THR A O 1
ATOM 714 N N . ASP A 1 93 ? -41.544 1.898 34.198 1.00 83.19 93 ASP A N 1
ATOM 715 C CA . ASP A 1 93 ? -40.692 2.999 34.687 1.00 83.19 93 ASP A CA 1
ATOM 716 C C . ASP A 1 93 ? -39.403 2.528 35.385 1.00 83.19 93 ASP A C 1
ATOM 718 O O . ASP A 1 93 ? -39.068 2.939 36.494 1.00 83.19 93 ASP A O 1
ATOM 722 N N . TYR A 1 94 ? -38.696 1.592 34.751 1.00 83.62 94 TYR A N 1
ATOM 723 C CA . TYR A 1 94 ? -37.389 1.143 35.218 1.00 83.62 94 TYR A CA 1
ATOM 724 C C . TYR A 1 94 ? -36.281 1.790 34.393 1.00 83.62 94 TYR A C 1
ATOM 726 O O . TYR A 1 94 ? -36.419 2.001 33.192 1.00 83.62 94 TYR A O 1
ATOM 734 N N . THR A 1 95 ? -35.150 2.045 35.034 1.00 81.12 95 THR A N 1
ATOM 735 C CA . THR A 1 95 ? -33.989 2.654 34.391 1.00 81.12 95 THR A CA 1
ATOM 736 C C . THR A 1 95 ? -32.906 1.601 34.205 1.00 81.12 95 THR A C 1
ATOM 738 O O . THR A 1 95 ? -32.567 0.893 35.152 1.00 81.12 95 THR A O 1
ATOM 741 N N . LEU A 1 96 ? -32.356 1.496 32.997 1.00 82.19 96 LEU A N 1
ATOM 742 C CA . LEU A 1 96 ? -31.189 0.668 32.705 1.00 82.19 96 LEU A CA 1
ATOM 743 C C . LEU A 1 96 ? -29.961 1.557 32.544 1.00 82.19 96 LEU A C 1
ATOM 745 O O . LEU A 1 96 ? -30.033 2.625 31.949 1.00 82.19 96 LEU A O 1
ATOM 749 N N . GLN A 1 97 ? -28.825 1.110 33.054 1.00 78.44 97 GLN A N 1
ATOM 750 C CA . GLN A 1 97 ? -27.552 1.802 32.906 1.00 78.44 97 GLN A CA 1
ATOM 751 C C . GLN A 1 97 ? -26.652 0.975 31.994 1.00 78.44 97 GLN A C 1
ATOM 753 O O . GLN A 1 97 ? -26.439 -0.214 32.230 1.00 78.44 97 GLN A O 1
ATOM 758 N N . LEU A 1 98 ? -26.166 1.599 30.926 1.00 76.94 98 LEU A N 1
ATOM 759 C CA . LEU A 1 98 ? -25.238 1.004 29.981 1.00 76.94 98 LEU A CA 1
ATOM 760 C C . LEU A 1 98 ? -23.819 1.332 30.427 1.00 76.94 98 LEU A C 1
ATOM 762 O O . LEU A 1 98 ? -23.437 2.500 30.473 1.00 76.94 98 LEU A O 1
ATOM 766 N N . TYR A 1 99 ? -23.045 0.296 30.720 1.00 73.50 99 TYR A N 1
ATOM 767 C CA . TYR A 1 99 ? -21.639 0.418 31.075 1.00 73.50 99 TYR A CA 1
ATOM 768 C C . TYR A 1 99 ? -20.765 -0.056 29.917 1.00 73.50 99 TYR A C 1
ATOM 770 O O . TYR A 1 99 ? -21.052 -1.090 29.314 1.00 73.50 99 TYR A O 1
ATOM 778 N N . ASN A 1 100 ? -19.693 0.680 29.629 1.00 68.38 100 ASN A N 1
ATOM 779 C CA . ASN A 1 100 ? -18.610 0.183 28.795 1.00 68.38 100 ASN A CA 1
ATOM 780 C C . ASN A 1 100 ? -17.686 -0.682 29.652 1.00 68.38 100 ASN A C 1
ATOM 782 O O . ASN A 1 100 ? -17.404 -0.344 30.805 1.00 68.38 100 ASN A O 1
ATOM 786 N N . HIS A 1 101 ? -17.210 -1.777 29.077 1.00 60.53 101 HIS A N 1
ATOM 787 C CA . HIS A 1 101 ? -16.196 -2.618 29.685 1.00 60.53 101 HIS A CA 1
ATOM 788 C C . HIS A 1 101 ? -14.862 -2.340 28.991 1.00 60.53 101 HIS A C 1
ATOM 790 O O . HIS A 1 101 ? -14.666 -2.753 27.851 1.00 60.53 101 HIS A O 1
ATOM 796 N N . GLY A 1 102 ? -13.967 -1.623 29.669 1.00 51.91 102 GLY A N 1
ATOM 797 C CA . GLY A 1 102 ? -12.622 -1.343 29.177 1.00 51.91 102 GLY A CA 1
ATOM 798 C C . GLY A 1 102 ? -11.584 -1.666 30.245 1.00 51.91 102 GLY A C 1
ATOM 799 O O . GLY A 1 102 ? -11.626 -1.065 31.309 1.00 51.91 102 GLY A O 1
ATOM 800 N N . GLY A 1 103 ? -10.685 -2.605 29.934 1.00 57.22 103 GLY A N 1
ATOM 801 C CA . GLY A 1 103 ? -9.371 -2.772 30.571 1.00 57.22 103 GLY A CA 1
ATOM 802 C C . GLY A 1 103 ? -9.298 -2.939 32.094 1.00 57.22 103 GLY A C 1
ATOM 803 O O . GLY A 1 103 ? -10.300 -3.129 32.782 1.00 57.22 103 GLY A O 1
ATOM 804 N N . GLU A 1 104 ? -8.055 -2.930 32.594 1.00 40.62 104 GLU A N 1
ATOM 805 C CA . GLU A 1 104 ? -7.732 -2.917 34.026 1.00 40.62 104 GLU A CA 1
ATOM 806 C C . GLU A 1 104 ? -8.380 -1.678 34.665 1.00 40.62 104 GLU A C 1
ATOM 808 O O . GLU A 1 104 ? -7.959 -0.555 34.416 1.00 40.62 104 GLU A O 1
ATOM 813 N N . ASP A 1 105 ? -9.436 -1.909 35.447 1.00 47.44 105 ASP A N 1
ATOM 814 C CA . ASP A 1 105 ? -10.231 -0.922 36.187 1.00 47.44 105 ASP A CA 1
ATOM 815 C C . ASP A 1 105 ? -10.967 0.155 35.374 1.00 47.44 105 ASP A C 1
ATOM 817 O O . ASP A 1 105 ? -10.525 1.294 35.327 1.00 47.44 105 ASP A O 1
ATOM 821 N N . MET A 1 106 ? -12.183 -0.131 34.884 1.00 51.56 106 MET A N 1
ATOM 822 C CA . MET A 1 106 ? -13.371 0.721 35.123 1.00 51.56 106 MET A CA 1
ATOM 823 C C . MET A 1 106 ? -14.569 0.283 34.268 1.00 51.56 106 MET A C 1
ATOM 825 O O . MET A 1 106 ? -14.602 0.459 33.051 1.00 51.56 106 MET A O 1
ATOM 829 N N . TYR A 1 107 ? -15.641 -0.185 34.916 1.00 61.53 107 TYR A N 1
ATOM 830 C CA . TYR A 1 107 ? -16.968 -0.108 34.300 1.00 61.53 107 TYR A CA 1
ATOM 831 C C . TYR A 1 107 ? -17.348 1.375 34.205 1.00 61.53 107 TYR A C 1
ATOM 833 O O . TYR A 1 107 ? -17.750 1.976 35.201 1.00 61.53 107 TYR A O 1
ATOM 841 N N . LYS A 1 108 ? -17.218 1.984 33.022 1.00 67.81 108 LYS A N 1
ATOM 842 C CA . LYS A 1 108 ? -17.595 3.391 32.808 1.00 67.81 108 LYS A CA 1
ATOM 843 C C . LYS A 1 108 ? -19.059 3.475 32.395 1.00 67.81 108 LYS A C 1
ATOM 845 O O . LYS A 1 108 ? -19.455 2.839 31.422 1.00 67.81 108 LYS A O 1
ATOM 850 N N . LEU A 1 109 ? -19.868 4.254 33.114 1.00 70.75 109 LEU A N 1
ATOM 851 C CA . LEU A 1 109 ? -21.253 4.523 32.718 1.00 70.75 109 LEU A CA 1
ATOM 852 C C . LEU A 1 109 ? -21.255 5.342 31.417 1.00 70.75 109 LEU A C 1
ATOM 854 O O . LEU A 1 109 ? -20.727 6.448 31.378 1.00 70.75 109 LEU A O 1
ATOM 858 N N . VAL A 1 110 ? -21.842 4.791 30.356 1.00 76.25 110 VAL A N 1
ATOM 859 C CA . VAL A 1 110 ? -21.934 5.422 29.029 1.00 76.25 110 VAL A CA 1
ATOM 860 C C . VAL A 1 110 ? -23.266 6.130 28.862 1.00 76.25 110 VAL A C 1
ATOM 862 O O . VAL A 1 110 ? -23.328 7.253 28.371 1.00 76.25 110 VAL A O 1
ATOM 865 N N . ALA A 1 111 ? -24.351 5.460 29.238 1.00 78.88 111 ALA A N 1
ATOM 866 C CA . ALA A 1 111 ? -25.687 5.972 28.999 1.00 78.88 111 ALA A CA 1
ATOM 867 C C . ALA A 1 111 ? -26.695 5.411 29.994 1.00 78.88 111 ALA A C 1
ATOM 869 O O . ALA A 1 111 ? -26.531 4.328 30.551 1.00 78.88 111 ALA A O 1
ATOM 870 N N . THR A 1 112 ? -27.781 6.146 30.169 1.00 82.69 112 THR A N 1
ATOM 871 C CA . THR A 1 112 ? -28.938 5.751 30.961 1.00 82.69 112 THR A CA 1
ATOM 872 C C . THR A 1 112 ? -30.137 5.601 30.035 1.00 82.69 112 THR A C 1
ATOM 874 O O . THR A 1 112 ? -30.490 6.528 29.311 1.00 82.69 112 THR A O 1
ATOM 877 N N . TRP A 1 113 ? -30.770 4.434 30.045 1.00 83.94 113 TRP A N 1
ATOM 878 C CA . TRP A 1 113 ? -31.928 4.112 29.225 1.00 83.94 113 TRP A CA 1
ATOM 879 C C . TRP A 1 113 ? -33.210 4.053 30.060 1.00 83.94 113 TRP A C 1
ATOM 881 O O . TRP A 1 113 ? -33.246 3.386 31.094 1.00 83.94 113 TRP A O 1
ATOM 891 N N . ASN A 1 114 ? -34.273 4.721 29.606 1.00 84.12 114 ASN A N 1
ATOM 892 C CA . ASN A 1 114 ? -35.584 4.710 30.256 1.00 84.12 114 ASN A CA 1
ATOM 893 C C . ASN A 1 114 ? -36.713 4.473 29.221 1.00 84.12 114 ASN A C 1
ATOM 895 O O . ASN A 1 114 ? -36.791 5.195 28.222 1.00 84.12 114 ASN A O 1
ATOM 899 N N . PRO A 1 115 ? -37.614 3.491 29.441 1.00 81.12 115 PRO A N 1
ATOM 900 C CA . PRO A 1 115 ? -38.688 3.135 28.515 1.00 81.12 115 PRO A CA 1
ATOM 901 C C . PRO A 1 115 ? -39.831 4.158 28.431 1.00 81.12 115 PRO A C 1
ATOM 903 O O . PRO A 1 115 ? -40.598 4.109 27.470 1.00 81.12 115 PRO A O 1
ATOM 906 N N . ASN A 1 116 ? -39.969 5.068 29.400 1.00 78.56 116 ASN A N 1
ATOM 907 C CA . ASN A 1 116 ? -41.097 6.002 29.478 1.00 78.56 116 ASN A CA 1
ATOM 908 C C . ASN A 1 116 ? -41.048 7.129 28.441 1.00 78.56 116 ASN A C 1
ATOM 910 O O . ASN A 1 116 ? -42.060 7.793 28.205 1.00 78.56 116 ASN A O 1
ATOM 914 N N . PHE A 1 117 ? -39.900 7.343 27.796 1.00 75.06 117 PHE A N 1
ATOM 915 C CA . PHE A 1 117 ? -39.781 8.351 26.752 1.00 75.06 117 PHE A CA 1
ATOM 916 C C . PHE A 1 117 ? -40.357 7.848 25.410 1.00 75.06 117 PHE A C 1
ATOM 918 O O . PHE A 1 117 ? -40.093 6.712 24.989 1.00 75.06 117 PHE A O 1
ATOM 925 N N . PRO A 1 118 ? -41.172 8.664 24.712 1.00 70.19 118 PRO A N 1
ATOM 926 C CA . PRO A 1 118 ? -41.939 8.214 23.553 1.00 70.19 118 PRO A CA 1
ATOM 927 C C . PRO A 1 118 ? -41.095 7.986 22.290 1.00 70.19 118 PRO A C 1
ATOM 929 O O . PRO A 1 118 ? -41.472 7.140 21.479 1.00 70.19 118 PRO A O 1
ATOM 932 N N . THR A 1 119 ? -39.962 8.677 22.109 1.00 71.44 119 THR A N 1
ATOM 933 C CA . THR A 1 119 ? -39.096 8.492 20.929 1.00 71.44 119 THR A CA 1
ATOM 934 C C . THR A 1 119 ? -37.865 7.639 21.262 1.00 71.44 119 THR A C 1
ATOM 936 O O . THR A 1 119 ? -37.278 7.825 22.324 1.00 71.44 119 THR A O 1
ATOM 939 N N . PRO A 1 120 ? -37.423 6.721 20.378 1.00 67.12 120 PRO A N 1
ATOM 940 C CA . PRO A 1 120 ? -36.244 5.880 20.619 1.00 67.12 120 PRO A CA 1
ATOM 941 C C . PRO A 1 120 ? -34.976 6.670 20.971 1.00 67.12 120 PRO A C 1
ATOM 943 O O . PRO A 1 120 ? -34.200 6.231 21.810 1.00 67.12 120 PRO A O 1
ATOM 946 N N . GLU A 1 121 ? -34.813 7.852 20.376 1.00 64.50 121 GLU A N 1
ATOM 947 C CA . GLU A 1 121 ? -33.679 8.755 20.603 1.00 64.50 121 GLU A CA 1
ATOM 948 C C . GLU A 1 121 ? -33.709 9.411 21.990 1.00 64.50 121 GLU A C 1
ATOM 950 O O . GLU A 1 121 ? -32.661 9.645 22.574 1.00 64.50 121 GLU A O 1
ATOM 955 N N . THR A 1 122 ? -34.895 9.657 22.561 1.00 68.94 122 THR A N 1
ATOM 956 C CA . THR A 1 122 ? -35.023 10.231 23.917 1.00 68.94 122 THR A CA 1
ATOM 957 C C . THR A 1 122 ? -35.008 9.174 25.015 1.00 68.94 122 THR A C 1
ATOM 959 O O . THR A 1 122 ? -34.867 9.509 26.188 1.00 68.94 122 THR A O 1
ATOM 962 N N . ARG A 1 123 ? -35.125 7.888 24.655 1.00 77.25 123 ARG A N 1
ATOM 963 C CA . ARG A 1 123 ? -35.013 6.778 25.610 1.00 77.25 123 ARG A CA 1
ATOM 964 C C . ARG A 1 123 ? -33.591 6.560 26.091 1.00 77.25 123 ARG A C 1
ATOM 966 O O . ARG A 1 123 ? -33.438 6.044 27.189 1.00 77.25 123 ARG A O 1
ATOM 973 N N . LEU A 1 124 ? -32.581 6.903 25.293 1.00 76.81 124 LEU A N 1
ATOM 974 C CA . LEU A 1 124 ? -31.173 6.753 25.647 1.00 76.81 124 LEU A CA 1
ATOM 975 C C . LEU A 1 124 ? -30.581 8.126 25.967 1.00 76.81 124 LEU A C 1
ATOM 977 O O . LEU A 1 124 ? -30.266 8.898 25.069 1.00 76.81 124 LEU A O 1
ATOM 981 N N . ASN A 1 125 ? -30.408 8.418 27.250 1.00 76.62 125 ASN A N 1
ATOM 982 C CA . ASN A 1 125 ? -29.682 9.595 27.690 1.00 76.62 125 ASN A CA 1
ATOM 983 C C . ASN A 1 125 ? -28.205 9.230 27.846 1.00 76.62 125 ASN A C 1
ATOM 985 O O . ASN A 1 125 ? -27.819 8.597 28.832 1.00 76.62 125 ASN A O 1
ATOM 989 N N . VAL A 1 126 ? -27.389 9.564 26.849 1.00 73.44 126 VAL A N 1
ATOM 990 C CA . VAL A 1 126 ? -25.935 9.406 26.945 1.00 73.44 126 VAL A CA 1
ATOM 991 C C . VAL A 1 126 ? -25.457 10.362 28.029 1.00 73.44 126 VAL A C 1
ATOM 993 O O . VAL A 1 126 ? -25.707 11.561 27.945 1.00 73.44 126 VAL A O 1
ATOM 996 N N . THR A 1 127 ? -24.814 9.836 29.072 1.00 63.34 127 THR A N 1
ATOM 997 C CA . THR A 1 127 ? -24.136 10.672 30.064 1.00 63.34 127 THR A CA 1
ATOM 998 C C . THR A 1 127 ? -22.918 11.267 29.375 1.00 63.34 127 THR A C 1
ATOM 1000 O O . THR A 1 127 ? -21.830 10.701 29.416 1.00 63.34 127 THR A O 1
ATOM 1003 N N . GLY A 1 128 ? -23.144 12.373 28.665 1.00 54.72 128 GLY A N 1
ATOM 1004 C CA . GLY A 1 128 ? -22.095 13.262 28.213 1.00 54.72 128 GLY A CA 1
ATOM 1005 C C . GLY A 1 128 ? -21.450 13.835 29.456 1.00 54.72 128 GLY A C 1
ATOM 1006 O O . GLY A 1 128 ? -22.047 14.638 30.172 1.00 54.72 128 GLY A O 1
ATOM 1007 N N . ASP A 1 129 ? -20.246 13.374 29.757 1.00 48.44 129 ASP A N 1
ATOM 1008 C CA . ASP A 1 129 ? -19.340 14.174 30.555 1.00 48.44 129 ASP A CA 1
ATOM 1009 C C . ASP A 1 129 ? -18.924 15.366 29.676 1.00 48.44 129 ASP A C 1
ATOM 1011 O O . ASP A 1 129 ? -17.857 15.368 29.068 1.00 48.44 129 ASP A O 1
ATOM 1015 N N . ASP A 1 130 ? -19.812 16.362 29.554 1.00 47.38 130 ASP A N 1
ATOM 1016 C CA . ASP A 1 130 ? -19.577 17.629 28.840 1.00 47.38 130 ASP A CA 1
ATOM 1017 C C . ASP A 1 130 ? -18.371 18.395 29.435 1.00 47.38 130 ASP A C 1
ATOM 1019 O O . ASP A 1 130 ? -17.882 19.365 28.857 1.00 47.38 130 ASP A O 1
ATOM 1023 N N . SER A 1 131 ? -17.835 17.949 30.579 1.00 45.72 131 SER A N 1
ATOM 1024 C CA . SER A 1 131 ? -16.573 18.432 31.147 1.00 45.72 131 SER A CA 1
ATOM 1025 C C . SER A 1 131 ? -15.349 18.064 30.304 1.00 45.72 131 SER A C 1
ATOM 1027 O O . SER A 1 131 ? -14.341 18.762 30.389 1.00 45.72 131 SER A O 1
ATOM 1029 N N . GLN A 1 132 ? -15.419 16.994 29.504 1.00 46.72 132 GLN A N 1
ATOM 1030 C CA . GLN A 1 132 ? -14.302 16.502 28.689 1.00 46.72 132 GLN A CA 1
ATOM 1031 C C . GLN A 1 132 ? -14.323 17.007 27.245 1.00 46.72 132 GLN A C 1
ATOM 1033 O O . GLN A 1 132 ? -13.428 16.671 26.478 1.00 46.72 132 GLN A O 1
ATOM 1038 N N . GLU A 1 133 ? -15.263 17.875 26.858 1.00 44.81 133 GLU A N 1
ATOM 1039 C CA . GLU A 1 133 ? -15.204 18.515 25.535 1.00 44.81 133 GLU A CA 1
ATOM 1040 C C . GLU A 1 133 ? -13.997 19.471 25.407 1.00 44.81 133 GLU A C 1
ATOM 1042 O O . GLU A 1 133 ? -13.574 19.798 24.303 1.00 44.81 133 GLU A O 1
ATOM 1047 N N . LYS A 1 134 ? -13.384 19.873 26.534 1.00 41.12 134 LYS A N 1
ATOM 1048 C CA . LYS A 1 134 ? -12.133 20.652 26.567 1.00 41.12 134 LYS A CA 1
ATOM 1049 C C . LYS A 1 134 ? -10.845 19.822 26.504 1.00 41.12 134 LYS A C 1
ATOM 1051 O O . LYS A 1 134 ? -9.80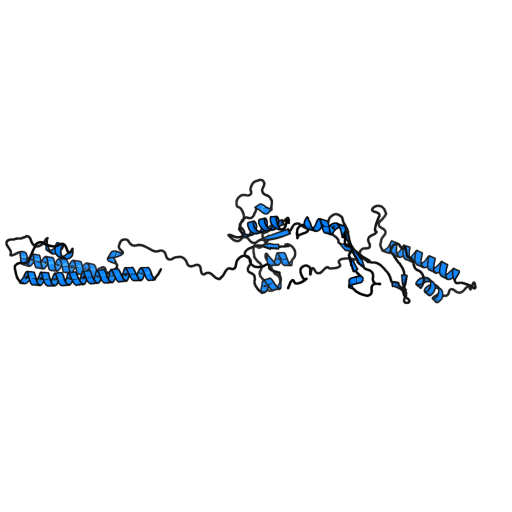9 20.406 26.206 1.00 41.12 134 LYS A O 1
ATOM 1056 N N . ASP A 1 135 ? -10.908 18.510 26.732 1.00 43.94 135 ASP A N 1
ATOM 1057 C CA . ASP A 1 135 ? -9.734 17.616 26.696 1.00 43.94 135 ASP A CA 1
ATOM 1058 C C . ASP A 1 135 ? -9.626 16.836 25.366 1.00 43.94 135 ASP A C 1
ATOM 1060 O O . ASP A 1 135 ? -8.615 16.188 25.092 1.00 43.94 135 ASP A O 1
ATOM 1064 N N . LEU A 1 136 ? -10.642 16.929 24.495 1.00 46.53 136 LEU A N 1
ATOM 1065 C CA . LEU A 1 136 ? -10.649 16.325 23.152 1.00 46.53 136 LEU A CA 1
ATOM 1066 C C . LEU A 1 136 ? -9.628 16.952 22.187 1.00 46.53 136 LEU A C 1
ATOM 1068 O O . LEU A 1 136 ? -9.312 16.347 21.168 1.00 46.53 136 LEU A O 1
ATOM 1072 N N . ASP A 1 137 ? -9.096 18.136 22.500 1.00 45.59 137 ASP A N 1
ATOM 1073 C CA . ASP A 1 137 ? -8.023 18.766 21.719 1.00 45.59 137 ASP A CA 1
ATOM 1074 C C . ASP A 1 137 ? -6.623 18.198 22.063 1.00 45.59 137 ASP A C 1
ATOM 1076 O O . ASP A 1 137 ? -5.656 18.430 21.325 1.00 45.59 137 ASP A O 1
ATOM 1080 N N . GLU A 1 138 ? -6.490 17.449 23.170 1.00 48.53 138 GLU A N 1
ATOM 1081 C CA . GLU A 1 138 ? -5.224 16.832 23.605 1.00 48.53 138 GLU A CA 1
ATOM 1082 C C . GLU A 1 138 ? -5.143 15.323 23.343 1.00 48.53 138 GLU A C 1
ATOM 1084 O O . GLU A 1 138 ? -4.041 14.819 23.114 1.00 48.53 138 GLU A O 1
ATOM 1089 N N . MET A 1 139 ? -6.270 14.607 23.290 1.00 46.88 139 MET A N 1
ATOM 1090 C CA . MET A 1 139 ? -6.291 13.236 22.774 1.00 46.88 139 MET A CA 1
ATOM 1091 C C . MET A 1 139 ? -6.357 13.286 21.249 1.00 46.88 139 MET A C 1
ATOM 1093 O O . MET A 1 139 ? -7.32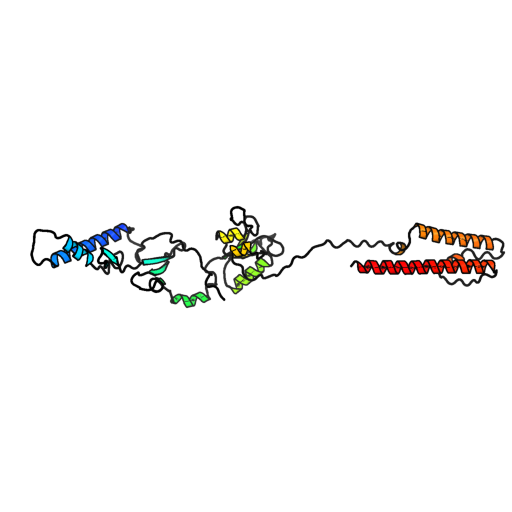2 13.788 20.679 1.00 46.88 139 MET A O 1
ATOM 1097 N N . GLY A 1 140 ? -5.318 12.792 20.574 1.00 51.41 140 GLY A N 1
ATOM 1098 C CA . GLY A 1 140 ? -5.322 12.642 19.120 1.00 51.41 140 GLY A CA 1
ATOM 1099 C C . GLY A 1 140 ? -6.553 11.874 18.617 1.00 51.41 140 GLY A C 1
ATOM 1100 O O . GLY A 1 140 ? -7.299 11.262 19.378 1.00 51.41 140 GLY A O 1
ATOM 1101 N N . ILE A 1 141 ? -6.756 11.864 17.296 1.00 58.78 141 ILE A N 1
ATOM 1102 C CA . ILE A 1 141 ? -7.908 11.206 16.633 1.00 58.78 141 ILE A CA 1
ATOM 1103 C C . ILE A 1 141 ? -8.082 9.734 17.069 1.00 58.78 141 ILE A C 1
ATOM 1105 O O . ILE A 1 141 ? -9.178 9.179 16.979 1.00 58.78 141 ILE A O 1
ATOM 1109 N N . PHE A 1 142 ? -7.005 9.105 17.546 1.00 62.22 142 PHE A N 1
ATOM 1110 C CA . PHE A 1 142 ? -6.988 7.740 18.045 1.00 62.22 142 PHE A CA 1
ATOM 1111 C C . PHE A 1 142 ? -6.846 7.728 19.577 1.00 62.22 142 PHE A C 1
ATOM 1113 O O . PHE A 1 142 ? -5.861 8.263 20.085 1.00 62.22 142 PHE A O 1
ATOM 1120 N N . PRO A 1 143 ? -7.792 7.111 20.309 1.00 53.97 143 PRO A N 1
ATOM 1121 C CA . PRO A 1 143 ? -7.773 7.077 21.772 1.00 53.97 143 PRO A CA 1
ATOM 1122 C C . PRO A 1 143 ? -6.726 6.112 22.359 1.00 53.97 143 PRO A C 1
ATOM 1124 O O . PRO A 1 143 ? -6.413 6.233 23.537 1.00 53.97 143 PRO A O 1
ATOM 1127 N N . ASP A 1 144 ? -6.169 5.200 21.550 1.00 70.19 144 ASP A N 1
ATOM 1128 C CA . ASP A 1 144 ? -5.240 4.137 21.963 1.00 70.19 144 ASP A CA 1
ATOM 1129 C C . ASP A 1 144 ? -4.072 3.969 20.969 1.00 70.19 144 ASP A C 1
ATOM 1131 O O . ASP A 1 144 ? -4.072 4.530 19.868 1.00 70.19 144 ASP A O 1
ATOM 1135 N N . MET A 1 145 ? -3.086 3.142 21.342 1.00 81.25 145 MET A N 1
ATOM 1136 C CA . MET A 1 145 ? -1.959 2.757 20.487 1.00 81.25 145 MET A CA 1
ATOM 1137 C C . MET A 1 145 ? -2.440 2.131 19.166 1.00 81.25 145 MET A C 1
ATOM 1139 O O . MET A 1 145 ? -3.083 1.081 19.141 1.00 81.25 145 MET A O 1
ATOM 1143 N N . VAL A 1 146 ? -2.081 2.755 18.044 1.00 87.94 146 VAL A N 1
ATOM 1144 C CA . VAL A 1 146 ? -2.486 2.323 16.700 1.00 87.94 146 VAL A CA 1
ATOM 1145 C C . VAL A 1 146 ? -1.603 1.165 16.229 1.00 87.94 146 VAL A C 1
ATOM 1147 O O . VAL A 1 146 ? -0.385 1.299 16.104 1.00 87.94 146 VAL A O 1
ATOM 1150 N N . MET A 1 147 ? -2.215 0.024 15.917 1.00 90.62 147 MET A N 1
ATOM 1151 C CA . MET A 1 147 ? -1.526 -1.152 15.385 1.00 90.62 147 MET A CA 1
ATOM 1152 C C . MET A 1 147 ? -1.462 -1.074 13.859 1.00 90.62 147 MET A C 1
ATOM 1154 O O . MET A 1 147 ? -2.487 -1.173 13.179 1.00 90.62 147 MET A O 1
ATOM 1158 N N . ILE A 1 148 ? -0.255 -0.901 13.321 1.00 93.44 148 ILE A N 1
ATOM 1159 C CA . ILE A 1 148 ? -0.022 -0.714 11.888 1.00 93.44 148 ILE A CA 1
ATOM 1160 C C . ILE A 1 148 ? 0.610 -1.970 11.296 1.00 93.44 148 ILE A C 1
ATOM 1162 O O . ILE A 1 148 ? 1.741 -2.327 11.630 1.00 93.44 148 ILE A O 1
ATOM 1166 N N . VAL A 1 149 ? -0.099 -2.607 10.366 1.00 95.06 149 VAL A N 1
ATOM 1167 C CA . VAL A 1 149 ? 0.414 -3.747 9.604 1.00 95.06 149 VAL A CA 1
ATOM 1168 C C . VAL A 1 149 ? 1.071 -3.281 8.302 1.00 95.06 149 VAL A C 1
ATOM 1170 O O . VAL A 1 149 ? 0.512 -2.477 7.550 1.00 95.06 149 VAL A O 1
ATOM 1173 N N . VAL A 1 150 ? 2.265 -3.809 8.021 1.00 94.75 150 VAL A N 1
ATOM 1174 C CA . VAL A 1 150 ? 3.047 -3.495 6.814 1.00 94.75 150 VAL A CA 1
ATOM 1175 C C . VAL A 1 150 ? 3.494 -4.752 6.066 1.00 94.75 150 VAL A C 1
ATOM 1177 O O . VAL A 1 150 ? 3.579 -5.846 6.627 1.00 94.75 150 VAL A O 1
ATOM 1180 N N . VAL A 1 151 ? 3.800 -4.594 4.778 1.00 95.31 151 VAL A N 1
ATOM 1181 C CA . VAL A 1 151 ? 4.418 -5.622 3.926 1.00 95.31 151 VAL A CA 1
ATOM 1182 C C . VAL A 1 151 ? 5.764 -5.095 3.451 1.00 95.31 151 VAL A C 1
ATOM 1184 O O . VAL A 1 151 ? 5.862 -3.945 3.033 1.00 95.31 151 VAL A O 1
ATOM 1187 N N . GLU A 1 152 ? 6.800 -5.928 3.528 1.00 93.62 152 GLU A N 1
ATOM 1188 C CA . GLU A 1 152 ? 8.150 -5.561 3.097 1.00 93.62 152 GLU A CA 1
ATOM 1189 C C . GLU A 1 152 ? 8.224 -5.464 1.564 1.00 93.62 152 GLU A C 1
ATOM 1191 O O . GLU A 1 152 ? 8.160 -6.476 0.864 1.00 93.62 152 GLU A O 1
ATOM 1196 N N . GLU A 1 153 ? 8.407 -4.250 1.041 1.00 93.25 153 GLU A N 1
ATOM 1197 C CA . GLU A 1 153 ? 8.590 -3.970 -0.383 1.00 93.25 153 GLU A CA 1
ATOM 1198 C C . GLU A 1 153 ? 9.493 -2.744 -0.591 1.00 93.25 153 GLU A C 1
ATOM 1200 O O . GLU A 1 153 ? 9.229 -1.653 -0.087 1.00 93.25 153 GLU A O 1
ATOM 1205 N N . ARG A 1 154 ? 10.564 -2.891 -1.380 1.00 93.19 154 ARG A N 1
ATOM 1206 C CA . ARG A 1 154 ? 11.472 -1.779 -1.709 1.00 93.19 154 ARG A CA 1
ATOM 1207 C C . ARG A 1 154 ? 10.829 -0.858 -2.755 1.00 93.19 154 ARG A C 1
ATOM 1209 O O . ARG A 1 154 ? 10.357 -1.379 -3.763 1.00 93.19 154 ARG A O 1
ATOM 1216 N N . PRO A 1 155 ? 10.892 0.482 -2.616 1.00 92.56 155 PRO A N 1
ATOM 1217 C CA . PRO A 1 155 ? 11.559 1.286 -1.577 1.00 92.56 155 PRO A CA 1
ATOM 1218 C C . PRO A 1 155 ? 10.620 1.775 -0.447 1.00 92.56 155 PRO A C 1
ATOM 1220 O O . PRO A 1 155 ? 10.933 2.742 0.247 1.00 92.56 155 PRO A O 1
ATOM 1223 N N . PHE A 1 156 ? 9.445 1.164 -0.292 1.00 93.12 156 PHE A N 1
ATOM 1224 C CA . PHE A 1 156 ? 8.372 1.643 0.584 1.00 93.12 156 PHE A CA 1
ATOM 1225 C C . PHE A 1 156 ? 8.548 1.220 2.041 1.00 93.12 156 PHE A C 1
ATOM 1227 O O . PHE A 1 156 ? 8.449 2.059 2.935 1.00 93.12 156 PHE A O 1
ATOM 1234 N N . VAL A 1 157 ? 8.832 -0.061 2.262 1.00 94.31 157 VAL A N 1
ATOM 1235 C CA . VAL A 1 157 ? 9.056 -0.668 3.575 1.00 94.31 157 VAL A CA 1
ATOM 1236 C C . VAL A 1 157 ? 10.203 -1.657 3.448 1.00 94.31 157 VAL A C 1
ATOM 1238 O O . VAL A 1 157 ? 10.151 -2.618 2.681 1.00 94.31 157 VAL A O 1
ATOM 1241 N N . MET A 1 158 ? 11.263 -1.418 4.199 1.00 92.50 158 MET A N 1
ATOM 1242 C CA . MET A 1 158 ? 12.498 -2.181 4.173 1.00 92.50 158 MET A CA 1
ATOM 1243 C C . MET A 1 158 ? 12.898 -2.485 5.604 1.00 92.50 158 MET A C 1
ATOM 1245 O O . MET A 1 158 ? 12.823 -1.626 6.475 1.00 92.50 158 MET A O 1
ATOM 1249 N N . LYS A 1 159 ? 13.334 -3.716 5.851 1.00 88.56 159 LYS A N 1
ATOM 1250 C CA . LYS A 1 159 ? 13.908 -4.069 7.142 1.00 88.56 159 LYS A CA 1
ATOM 1251 C C . LYS A 1 159 ? 15.294 -3.438 7.269 1.00 88.56 159 LYS A C 1
ATOM 1253 O O . LYS A 1 159 ? 16.119 -3.601 6.367 1.00 88.56 159 LYS A O 1
ATOM 1258 N N . ARG A 1 160 ? 15.554 -2.742 8.376 1.00 84.19 160 ARG A N 1
ATOM 1259 C CA . ARG A 1 160 ? 16.871 -2.167 8.666 1.00 84.19 160 ARG A CA 1
ATOM 1260 C C . ARG A 1 160 ? 17.860 -3.284 9.020 1.00 84.19 160 ARG A C 1
ATOM 1262 O O . ARG A 1 160 ? 17.527 -4.214 9.750 1.00 84.19 160 ARG A O 1
ATOM 1269 N N . ASN A 1 161 ? 19.085 -3.205 8.496 1.00 71.75 161 ASN A N 1
ATOM 1270 C CA . ASN A 1 161 ? 20.100 -4.255 8.680 1.00 71.75 161 ASN A CA 1
ATOM 1271 C C . ASN A 1 161 ? 20.806 -4.206 10.047 1.00 71.75 161 ASN A C 1
ATOM 1273 O O . ASN A 1 161 ? 21.305 -5.232 10.503 1.00 71.75 161 ASN A O 1
ATOM 1277 N N . GLU A 1 162 ? 20.852 -3.043 10.701 1.00 65.81 162 GLU A N 1
ATOM 1278 C CA . GLU A 1 162 ? 21.491 -2.861 12.007 1.00 65.81 162 GLU A CA 1
ATOM 1279 C C . GLU A 1 162 ? 20.511 -2.178 12.970 1.00 65.81 162 GLU A C 1
ATOM 1281 O O . GLU A 1 162 ? 20.188 -1.000 12.781 1.00 65.81 162 GLU A O 1
ATOM 1286 N N . PRO A 1 163 ? 20.010 -2.884 13.999 1.00 55.38 163 PRO A N 1
ATOM 1287 C CA . PRO A 1 163 ? 19.276 -2.235 15.068 1.00 55.38 163 PRO A CA 1
ATOM 1288 C C . PRO A 1 163 ? 20.277 -1.405 15.871 1.00 55.38 163 PRO A C 1
ATOM 1290 O O . PRO A 1 163 ? 21.242 -1.930 16.432 1.00 55.38 163 PRO A O 1
ATOM 1293 N N . TYR A 1 164 ? 20.071 -0.091 15.915 1.00 56.69 164 TYR A N 1
ATOM 1294 C CA . TYR A 1 164 ? 20.789 0.760 16.856 1.00 56.69 164 TYR A CA 1
ATOM 1295 C C . TYR A 1 164 ? 20.552 0.181 18.260 1.00 56.69 164 TYR A C 1
ATOM 1297 O O . TYR A 1 164 ? 19.419 -0.156 18.591 1.00 56.69 164 TYR A O 1
ATOM 1305 N N . SER A 1 165 ? 21.595 0.029 19.082 1.00 55.62 165 SER A N 1
ATOM 1306 C CA . SER A 1 165 ? 21.551 -0.743 20.344 1.00 55.62 165 SER A CA 1
ATOM 1307 C C . SER A 1 165 ? 20.510 -0.263 21.379 1.00 55.62 165 SER A C 1
ATOM 1309 O O . SER A 1 165 ? 20.327 -0.940 22.386 1.00 55.62 165 SER A O 1
ATOM 1311 N N . ASN A 1 166 ? 19.845 0.871 21.123 1.00 57.53 166 ASN A N 1
ATOM 1312 C CA . ASN A 1 166 ? 18.756 1.477 21.896 1.00 57.53 166 ASN A CA 1
ATOM 1313 C C . ASN A 1 166 ? 17.573 1.926 20.996 1.00 57.53 166 ASN A C 1
ATOM 1315 O O . ASN A 1 166 ? 16.929 2.923 21.312 1.00 57.53 166 ASN A O 1
ATOM 1319 N N . SER A 1 167 ? 17.325 1.298 19.838 1.00 58.00 167 SER A N 1
ATOM 1320 C CA . SER A 1 167 ? 16.219 1.729 18.968 1.00 58.00 167 SER A CA 1
ATOM 1321 C C . SER A 1 167 ? 14.869 1.288 19.530 1.00 58.00 167 SER A C 1
ATOM 1323 O O . SER A 1 167 ? 14.720 0.179 20.048 1.00 58.00 167 SER A O 1
ATOM 1325 N N . GLU A 1 168 ? 13.875 2.165 19.417 1.00 64.38 168 GLU A N 1
ATOM 1326 C CA . GLU A 1 168 ? 12.487 1.843 19.739 1.00 64.38 168 GLU A CA 1
ATOM 1327 C C . GLU A 1 168 ? 11.996 0.683 18.856 1.00 64.38 168 GLU A C 1
ATOM 1329 O O . GLU A 1 168 ? 12.516 0.458 17.760 1.00 64.38 168 GLU A O 1
ATOM 1334 N N . LYS A 1 169 ? 10.970 -0.056 19.307 1.00 66.38 169 LYS A N 1
ATOM 1335 C CA . LYS A 1 169 ? 10.359 -1.162 18.535 1.00 66.38 169 LYS A CA 1
ATOM 1336 C C . LYS A 1 169 ? 9.957 -0.754 17.108 1.00 66.38 169 LYS A C 1
ATOM 1338 O O . LYS A 1 169 ? 9.943 -1.597 16.221 1.00 66.38 169 LYS A O 1
ATOM 1343 N N . ASN A 1 170 ? 9.662 0.526 16.891 1.00 73.38 170 ASN A N 1
ATOM 1344 C CA . ASN A 1 170 ? 9.226 1.071 15.605 1.00 73.38 170 ASN A CA 1
ATOM 1345 C C . ASN A 1 170 ? 10.367 1.312 14.605 1.00 73.38 170 ASN A C 1
ATOM 1347 O O . ASN A 1 170 ? 10.108 1.449 13.413 1.00 73.38 170 ASN A O 1
ATOM 1351 N N . ASP A 1 171 ? 11.622 1.315 15.059 1.00 79.81 171 ASP A N 1
ATOM 1352 C CA . ASP A 1 171 ? 12.801 1.580 14.225 1.00 79.81 171 ASP A CA 1
ATOM 1353 C C . ASP A 1 171 ? 13.324 0.337 13.472 1.00 79.81 171 ASP A C 1
ATOM 1355 O O . ASP A 1 171 ? 14.373 0.397 12.823 1.00 79.81 171 ASP A O 1
ATOM 1359 N N . GLU A 1 172 ? 12.615 -0.798 13.537 1.00 85.19 172 GLU A N 1
ATOM 1360 C CA . GLU A 1 172 ? 12.959 -2.018 12.785 1.00 85.19 172 GLU A CA 1
ATOM 1361 C C . GLU A 1 172 ? 12.812 -1.830 11.264 1.00 85.19 172 GLU A C 1
ATOM 1363 O O . GLU A 1 172 ? 13.537 -2.454 10.477 1.00 85.19 172 GLU A O 1
ATOM 1368 N N . PHE A 1 173 ? 11.894 -0.956 10.842 1.00 89.62 173 PHE A N 1
ATOM 1369 C CA . PHE A 1 173 ? 11.576 -0.715 9.439 1.00 89.62 173 PHE A CA 1
ATOM 1370 C C . PHE A 1 173 ? 11.979 0.696 9.004 1.00 89.62 173 PHE A C 1
ATOM 1372 O O . PHE A 1 173 ? 11.953 1.650 9.775 1.00 89.62 173 PHE A O 1
ATOM 1379 N N . GLU A 1 174 ? 12.338 0.835 7.734 1.00 91.25 174 GLU A N 1
ATOM 1380 C CA . GLU A 1 174 ? 12.651 2.105 7.082 1.00 91.25 174 GLU A CA 1
ATOM 1381 C C . GLU A 1 174 ? 12.073 2.145 5.664 1.00 91.25 174 GLU A C 1
ATOM 1383 O O . GLU A 1 174 ? 11.838 1.109 5.044 1.00 91.25 174 GLU A O 1
ATOM 1388 N N . GLY A 1 175 ? 11.841 3.340 5.126 1.00 92.75 175 GLY A N 1
ATOM 1389 C CA . GLY A 1 175 ? 11.343 3.525 3.764 1.00 92.75 175 GLY A CA 1
ATOM 1390 C C . GLY A 1 175 ? 10.259 4.590 3.673 1.00 92.75 175 GLY A C 1
ATOM 1391 O O . GLY A 1 175 ? 9.815 5.139 4.679 1.00 92.75 175 GLY A O 1
ATOM 1392 N N . PHE A 1 176 ? 9.812 4.863 2.446 1.00 93.19 176 PHE A N 1
ATOM 1393 C CA . PHE A 1 176 ? 8.883 5.962 2.164 1.00 93.19 176 PHE A CA 1
ATOM 1394 C C . PHE A 1 176 ? 7.585 5.894 2.983 1.00 93.19 176 PHE A C 1
ATOM 1396 O O . PHE A 1 176 ? 7.106 6.911 3.480 1.00 93.19 176 PHE A O 1
ATOM 1403 N N . THR A 1 177 ? 7.006 4.700 3.139 1.00 93.00 177 THR A N 1
ATOM 1404 C CA . THR A 1 177 ? 5.759 4.526 3.895 1.00 93.00 177 THR A CA 1
ATOM 1405 C C . THR A 1 177 ? 5.979 4.728 5.392 1.00 93.00 177 THR A C 1
ATOM 1407 O O . THR A 1 177 ? 5.108 5.274 6.064 1.00 93.00 177 THR A O 1
ATOM 1410 N N . ILE A 1 178 ? 7.143 4.328 5.908 1.00 93.25 178 ILE A N 1
ATOM 1411 C CA . ILE A 1 178 ? 7.489 4.482 7.324 1.00 93.25 178 ILE A CA 1
ATOM 1412 C C . ILE A 1 178 ? 7.664 5.964 7.666 1.00 93.25 178 ILE A C 1
ATOM 1414 O O . ILE A 1 178 ? 7.076 6.447 8.632 1.00 93.25 178 ILE A O 1
ATOM 1418 N N . ASP A 1 179 ? 8.384 6.704 6.821 1.00 92.94 179 ASP A N 1
ATOM 1419 C CA . ASP A 1 179 ? 8.576 8.148 6.984 1.00 92.94 179 ASP A CA 1
ATOM 1420 C C . ASP A 1 179 ? 7.242 8.909 6.917 1.00 92.94 179 ASP A C 1
ATOM 1422 O O . ASP A 1 179 ? 7.007 9.839 7.691 1.00 92.94 179 ASP A O 1
ATOM 1426 N N . LEU A 1 180 ? 6.334 8.483 6.029 1.00 92.56 180 LEU A N 1
ATOM 1427 C CA . LEU A 1 180 ? 4.992 9.052 5.927 1.00 92.56 180 LEU A CA 1
ATOM 1428 C C . LEU A 1 180 ? 4.183 8.839 7.213 1.00 92.56 180 LEU A C 1
ATOM 1430 O O . LEU A 1 180 ? 3.547 9.773 7.694 1.00 92.56 180 LEU A O 1
ATOM 1434 N N . ILE A 1 181 ? 4.216 7.635 7.788 1.00 92.31 181 ILE A N 1
ATOM 1435 C CA . ILE A 1 181 ? 3.491 7.331 9.028 1.00 92.31 181 ILE A CA 1
ATOM 1436 C C . ILE A 1 181 ? 4.073 8.077 10.217 1.00 92.31 181 ILE A C 1
ATOM 1438 O O . ILE A 1 181 ? 3.315 8.623 11.016 1.00 92.31 181 ILE A O 1
ATOM 1442 N N . LYS A 1 182 ? 5.401 8.179 10.296 1.00 92.25 182 LYS A N 1
ATOM 1443 C CA . LYS A 1 182 ? 6.063 9.004 11.304 1.00 92.25 182 LYS A CA 1
ATOM 1444 C C . LYS A 1 182 ? 5.583 10.452 11.228 1.00 92.25 182 LYS A C 1
ATOM 1446 O O . LYS A 1 182 ? 5.209 11.026 12.246 1.00 92.25 182 LYS A O 1
ATOM 1451 N N . ARG A 1 183 ? 5.500 11.014 10.019 1.00 92.62 183 ARG A N 1
ATOM 1452 C CA . ARG A 1 183 ? 4.996 12.375 9.821 1.00 92.62 183 ARG A CA 1
ATOM 1453 C C . ARG A 1 183 ? 3.520 12.524 10.195 1.00 92.62 183 ARG A C 1
ATOM 1455 O O . ARG A 1 183 ? 3.146 13.518 10.810 1.00 92.62 183 ARG A O 1
ATOM 1462 N N . LEU A 1 184 ? 2.689 11.544 9.846 1.00 90.38 184 LEU A N 1
ATOM 1463 C CA . LEU A 1 184 ? 1.270 11.539 10.207 1.00 90.38 184 LEU A CA 1
ATOM 1464 C C . LEU A 1 184 ? 1.068 11.438 11.721 1.00 90.38 184 LEU A C 1
ATOM 1466 O O . LEU A 1 184 ? 0.204 12.120 12.256 1.00 90.38 184 LEU A O 1
ATOM 1470 N N . SER A 1 185 ? 1.875 10.634 12.410 1.00 89.12 185 SER A N 1
ATOM 1471 C CA . SER A 1 185 ? 1.859 10.522 13.871 1.00 89.12 185 SER A CA 1
ATOM 1472 C C . SER A 1 185 ? 2.218 11.841 14.554 1.00 89.12 185 SER A C 1
ATOM 1474 O O . SER A 1 185 ? 1.535 12.231 15.498 1.00 89.12 185 SER A O 1
ATOM 1476 N N . GLU A 1 186 ? 3.206 12.578 14.038 1.00 89.44 186 GLU A N 1
ATOM 1477 C CA . GLU A 1 186 ? 3.563 13.911 14.544 1.00 89.44 186 GLU A CA 1
ATOM 1478 C C . GLU A 1 186 ? 2.434 14.939 14.343 1.00 89.44 186 GLU A C 1
ATOM 1480 O O . GLU A 1 186 ? 2.170 15.751 15.230 1.00 89.44 186 GLU A O 1
ATOM 1485 N N . GLU A 1 187 ? 1.760 14.916 13.188 1.00 89.19 187 GLU A N 1
ATOM 1486 C CA . GLU A 1 187 ? 0.700 15.880 12.859 1.00 89.19 187 GLU A CA 1
ATOM 1487 C C . GLU A 1 187 ? -0.636 15.564 13.546 1.00 89.19 187 GLU A C 1
ATOM 1489 O O . GLU A 1 187 ? -1.345 16.480 13.963 1.00 89.19 187 GLU A O 1
ATOM 1494 N N . LEU A 1 188 ? -0.975 14.281 13.687 1.00 86.19 188 LEU A N 1
ATOM 1495 C CA . LEU A 1 188 ? -2.237 13.811 14.268 1.00 86.19 188 LEU A CA 1
ATOM 1496 C C . LEU A 1 188 ? -2.115 13.401 15.746 1.00 86.19 188 LEU A C 1
ATOM 1498 O O . LEU A 1 188 ? -3.122 13.037 16.353 1.00 86.19 188 LEU A O 1
ATOM 1502 N N . LYS A 1 189 ? -0.903 13.470 16.315 1.00 84.94 189 LYS A N 1
ATOM 1503 C CA . LYS A 1 189 ? -0.571 13.174 17.718 1.00 84.94 189 LYS A CA 1
ATOM 1504 C C . LYS A 1 189 ? -1.078 11.807 18.198 1.00 84.94 189 LYS A C 1
ATOM 1506 O O . LYS A 1 189 ? -1.758 11.723 19.216 1.00 84.94 189 LYS A O 1
ATOM 1511 N N . PHE A 1 190 ? -0.753 10.739 17.471 1.00 84.00 190 PHE A N 1
ATOM 1512 C CA . PHE A 1 190 ? -1.073 9.368 17.895 1.00 84.00 190 PHE A CA 1
ATOM 1513 C C . PHE A 1 190 ? 0.184 8.517 18.057 1.00 84.00 190 PHE A C 1
ATOM 1515 O O . PHE A 1 190 ? 1.133 8.636 17.278 1.00 84.00 190 PHE A O 1
ATOM 1522 N N . GLU A 1 191 ? 0.164 7.622 19.040 1.00 87.19 191 GLU A N 1
ATOM 1523 C CA . GLU A 1 191 ? 1.179 6.584 19.204 1.00 87.19 191 GLU A CA 1
ATOM 1524 C C . GLU A 1 191 ? 0.842 5.367 18.346 1.00 87.19 191 GLU A C 1
ATOM 1526 O O . GLU A 1 191 ? -0.326 5.020 18.156 1.00 87.19 191 GLU A O 1
ATOM 1531 N N . TYR A 1 192 ? 1.865 4.700 17.820 1.00 89.88 192 TYR A N 1
ATOM 1532 C CA . TYR A 1 192 ? 1.679 3.549 16.948 1.00 89.88 192 TYR A CA 1
ATOM 1533 C C . TYR A 1 192 ? 2.730 2.469 17.188 1.00 89.88 192 TYR A C 1
ATOM 1535 O O . TYR A 1 192 ? 3.841 2.757 17.632 1.00 89.88 192 TYR A O 1
ATOM 1543 N N . THR A 1 193 ? 2.384 1.226 16.854 1.00 91.38 193 THR A N 1
ATOM 1544 C CA . THR A 1 193 ? 3.332 0.115 16.718 1.00 91.38 193 THR A CA 1
ATOM 1545 C C . THR A 1 193 ? 3.246 -0.453 15.317 1.00 91.38 193 THR A C 1
ATOM 1547 O O . THR A 1 193 ? 2.157 -0.772 14.839 1.00 91.38 193 THR A O 1
ATOM 1550 N N . ILE A 1 194 ? 4.398 -0.623 14.674 1.00 92.31 194 ILE A N 1
ATOM 1551 C CA . ILE A 1 194 ? 4.482 -1.259 13.359 1.00 92.31 194 ILE A CA 1
ATOM 1552 C C . ILE A 1 194 ? 4.816 -2.735 13.527 1.00 92.31 194 ILE A C 1
ATOM 1554 O O . ILE A 1 194 ? 5.737 -3.096 14.259 1.00 92.31 194 ILE A O 1
ATOM 1558 N N . TYR A 1 195 ? 4.105 -3.592 12.800 1.00 92.81 195 TYR A N 1
ATOM 1559 C CA . TYR A 1 195 ? 4.466 -4.994 12.661 1.00 92.81 195 TYR A CA 1
ATOM 1560 C C . TYR A 1 195 ? 4.278 -5.479 11.226 1.00 92.81 195 TYR A C 1
ATOM 1562 O O . TYR A 1 195 ? 3.456 -4.984 10.454 1.00 92.81 195 TYR A O 1
ATOM 1570 N N . ARG A 1 196 ? 5.076 -6.474 10.849 1.00 93.06 196 ARG A N 1
ATOM 1571 C CA . ARG A 1 196 ? 4.997 -7.094 9.529 1.00 93.06 196 ARG A CA 1
ATOM 1572 C C . ARG A 1 196 ? 3.822 -8.066 9.472 1.00 93.06 196 ARG A C 1
ATOM 1574 O O . ARG A 1 196 ? 3.633 -8.858 10.392 1.00 93.06 196 ARG A O 1
ATOM 1581 N N . SER A 1 197 ? 3.099 -8.064 8.354 1.00 93.69 197 SER A N 1
ATOM 1582 C CA . SER A 1 197 ? 2.073 -9.069 8.076 1.00 93.69 197 SER A CA 1
ATOM 1583 C C . SER A 1 197 ? 2.653 -10.494 8.202 1.00 93.69 197 SER A C 1
ATOM 1585 O O . SER A 1 197 ? 3.726 -10.747 7.640 1.00 93.69 197 SER A O 1
ATOM 1587 N N . PRO A 1 198 ? 1.981 -11.433 8.902 1.00 90.50 198 PRO A N 1
ATOM 1588 C CA . PRO A 1 198 ? 2.530 -12.762 9.201 1.00 90.50 198 PRO A CA 1
ATOM 1589 C C . PRO A 1 198 ? 2.993 -13.566 7.978 1.00 90.50 198 PRO A C 1
ATOM 1591 O O . PRO A 1 198 ? 3.952 -14.331 8.061 1.00 90.50 198 PRO A O 1
ATOM 1594 N N . ASP A 1 199 ? 2.327 -13.390 6.838 1.00 91.00 199 ASP A N 1
ATOM 1595 C CA . ASP A 1 199 ? 2.632 -14.061 5.569 1.00 91.00 199 ASP A CA 1
ATOM 1596 C C . ASP A 1 199 ? 3.375 -13.155 4.567 1.00 91.00 199 ASP A C 1
ATOM 1598 O O . ASP A 1 199 ? 3.745 -13.602 3.481 1.00 91.00 199 ASP A O 1
ATOM 1602 N N . ASN A 1 200 ? 3.622 -11.892 4.932 1.00 93.06 200 ASN A N 1
ATOM 1603 C CA . ASN A 1 200 ? 4.182 -10.847 4.078 1.00 93.06 200 ASN A CA 1
ATOM 1604 C C . ASN A 1 200 ? 3.445 -10.654 2.743 1.00 93.06 200 ASN A C 1
ATOM 1606 O O . ASN A 1 200 ? 4.067 -10.326 1.730 1.00 93.06 200 ASN A O 1
ATOM 1610 N N . GLN A 1 201 ? 2.132 -10.868 2.727 1.00 93.81 201 GLN A N 1
ATOM 1611 C CA . GLN A 1 201 ? 1.294 -10.639 1.560 1.00 93.81 201 GLN A CA 1
ATOM 1612 C C . GLN A 1 201 ? 0.355 -9.458 1.790 1.00 93.81 201 GLN A C 1
ATOM 1614 O O . GLN A 1 201 ? -0.043 -9.139 2.907 1.00 93.81 201 GLN A O 1
ATOM 1619 N N . TYR A 1 202 ? -0.053 -8.806 0.701 1.00 93.19 202 TYR A N 1
ATOM 1620 C CA . TYR A 1 202 ? -1.063 -7.747 0.768 1.00 93.19 202 TYR A CA 1
ATOM 1621 C C . TYR A 1 202 ? -2.450 -8.273 1.121 1.00 93.19 202 TYR A C 1
ATOM 1623 O O . TYR A 1 202 ? -3.255 -7.544 1.685 1.00 93.19 202 TYR A O 1
ATOM 1631 N N . GLY A 1 203 ? -2.731 -9.521 0.767 1.00 91.38 203 GLY A N 1
ATOM 1632 C CA . GLY A 1 203 ? -4.030 -10.138 0.946 1.00 91.38 203 GLY A CA 1
ATOM 1633 C C . GLY A 1 203 ? -4.757 -10.366 -0.366 1.00 91.38 203 GLY A C 1
ATOM 1634 O O . GLY A 1 203 ? -4.885 -9.467 -1.215 1.00 91.38 203 GLY A O 1
ATOM 1635 N N . THR A 1 204 ? -5.215 -11.602 -0.509 1.00 91.31 204 THR A N 1
ATOM 1636 C CA . THR A 1 204 ? -5.972 -12.124 -1.638 1.00 91.31 204 THR A CA 1
ATOM 1637 C C . THR A 1 204 ? -7.243 -12.776 -1.112 1.00 91.31 204 THR A C 1
ATOM 1639 O O . THR A 1 204 ? -7.250 -13.394 -0.049 1.00 91.31 204 THR A O 1
ATOM 1642 N N . ASN A 1 205 ? -8.331 -12.646 -1.868 1.00 91.88 205 ASN A N 1
ATOM 1643 C CA . ASN A 1 205 ? -9.563 -13.349 -1.549 1.00 91.88 205 ASN A CA 1
ATOM 1644 C C . ASN A 1 205 ? -9.384 -14.842 -1.850 1.00 91.88 205 ASN A C 1
ATOM 1646 O O . ASN A 1 205 ? -9.147 -15.223 -3.002 1.00 91.88 205 ASN A O 1
ATOM 1650 N N . ARG A 1 206 ? -9.467 -15.678 -0.818 1.00 89.56 206 ARG A N 1
ATOM 1651 C CA . ARG A 1 206 ? -9.407 -17.132 -0.948 1.00 89.56 206 ARG A CA 1
ATOM 1652 C C . ARG A 1 206 ? -10.747 -17.674 -1.439 1.00 89.56 206 ARG A C 1
ATOM 1654 O O . ARG A 1 206 ? -11.786 -17.024 -1.380 1.00 89.56 206 ARG A O 1
ATOM 1661 N N . SER A 1 207 ? -10.741 -18.907 -1.939 1.00 89.00 207 SER A N 1
ATOM 1662 C CA . SER A 1 207 ? -11.950 -19.559 -2.466 1.00 89.00 207 SER A CA 1
ATOM 1663 C C . SER A 1 207 ? -13.056 -19.764 -1.423 1.00 89.00 207 SER A C 1
ATOM 1665 O O . SER A 1 207 ? -14.204 -19.982 -1.792 1.00 89.00 207 SER A O 1
ATOM 1667 N N . ASP A 1 208 ? -12.711 -19.722 -0.137 1.00 86.94 208 ASP A N 1
ATOM 1668 C CA . ASP A 1 208 ? -13.634 -19.810 0.997 1.00 86.94 208 ASP A CA 1
ATOM 1669 C C . ASP A 1 208 ? -14.260 -18.452 1.381 1.00 86.94 208 ASP A C 1
ATOM 1671 O O . ASP A 1 208 ? -15.099 -18.400 2.278 1.00 86.94 208 ASP A O 1
ATOM 1675 N N . GLY A 1 209 ? -13.887 -17.362 0.697 1.00 85.62 209 GLY A N 1
ATOM 1676 C CA . GLY A 1 209 ? -14.318 -15.998 1.006 1.00 85.62 209 GLY A CA 1
ATOM 1677 C C . GLY A 1 209 ? -13.535 -15.335 2.143 1.00 85.62 209 GLY A C 1
ATOM 1678 O O . GLY A 1 209 ? -13.846 -14.198 2.503 1.00 85.62 209 GLY A O 1
ATOM 1679 N N . SER A 1 210 ? -12.536 -16.019 2.711 1.00 89.56 210 SER A N 1
ATOM 1680 C CA . SER A 1 210 ? -11.618 -15.435 3.687 1.00 89.56 210 SER A CA 1
ATOM 1681 C C . SER A 1 210 ? -10.532 -14.611 2.994 1.00 89.56 210 SER A C 1
ATOM 1683 O O . SER A 1 210 ? -10.153 -14.863 1.847 1.00 89.56 210 SER A O 1
ATOM 1685 N N . TRP A 1 211 ? -10.015 -13.615 3.706 1.00 92.31 211 TRP A N 1
ATOM 1686 C CA . TRP A 1 211 ? -8.905 -12.788 3.245 1.00 92.31 211 TRP A CA 1
ATOM 1687 C C . TRP A 1 211 ? -7.665 -13.075 4.072 1.00 92.31 211 TRP A C 1
ATOM 1689 O O . TRP A 1 211 ? -7.744 -13.234 5.291 1.00 92.31 211 TRP A O 1
ATOM 1699 N N . ASP A 1 212 ? -6.521 -13.118 3.402 1.00 92.12 212 ASP A N 1
ATOM 1700 C CA . ASP A 1 212 ? -5.220 -13.265 4.042 1.00 92.12 212 ASP A CA 1
ATOM 1701 C C . ASP A 1 212 ? -4.380 -11.992 3.989 1.00 92.12 212 ASP A C 1
ATOM 1703 O O . ASP A 1 212 ? -4.872 -10.919 3.625 1.00 92.12 212 ASP A O 1
ATOM 1707 N N . GLY A 1 213 ? -3.131 -12.103 4.436 1.00 93.50 213 GLY A N 1
ATOM 1708 C CA . GLY A 1 213 ? -2.179 -11.014 4.533 1.00 93.50 213 GLY A CA 1
ATOM 1709 C C . GLY A 1 213 ? -2.687 -9.767 5.233 1.00 93.50 213 GLY A C 1
ATOM 1710 O O . GLY A 1 213 ? -3.472 -9.817 6.179 1.00 93.50 213 GLY A O 1
ATOM 1711 N N . MET A 1 214 ? -2.196 -8.627 4.763 1.00 94.62 214 MET A N 1
ATOM 1712 C CA . MET A 1 214 ? -2.492 -7.313 5.325 1.00 94.62 214 MET A CA 1
ATOM 1713 C C . MET A 1 214 ? -4.000 -7.015 5.374 1.00 94.62 214 MET A C 1
ATOM 1715 O O . MET A 1 214 ? -4.486 -6.518 6.384 1.00 94.62 214 MET A O 1
ATOM 1719 N N . VAL A 1 215 ? -4.755 -7.347 4.318 1.00 94.50 215 VAL A N 1
ATOM 1720 C CA . VAL A 1 215 ? -6.222 -7.169 4.293 1.00 94.50 215 VAL A CA 1
ATOM 1721 C C . VAL A 1 215 ? -6.906 -8.065 5.329 1.00 94.50 215 VAL A C 1
ATOM 1723 O O . VAL A 1 215 ? -7.811 -7.610 6.026 1.00 94.50 215 VAL A O 1
ATOM 1726 N N . GLY A 1 216 ? -6.463 -9.317 5.464 1.00 93.12 216 GLY A N 1
ATOM 1727 C CA . GLY A 1 216 ? -6.967 -10.235 6.482 1.00 93.12 216 GLY A CA 1
ATOM 1728 C C . GLY A 1 216 ? -6.773 -9.692 7.898 1.00 93.12 216 GLY A C 1
ATOM 1729 O O . GLY A 1 216 ? -7.707 -9.728 8.692 1.00 93.12 216 GLY A O 1
ATOM 1730 N N . GLU A 1 217 ? -5.605 -9.133 8.211 1.00 93.44 217 GLU A N 1
ATOM 1731 C CA . GLU A 1 217 ? -5.307 -8.568 9.538 1.00 93.44 217 GLU A CA 1
ATOM 1732 C C . GLU A 1 217 ? -6.247 -7.416 9.930 1.00 93.44 217 GLU A C 1
ATOM 1734 O O . GLU A 1 217 ? -6.659 -7.328 11.087 1.00 93.44 217 GLU A O 1
ATOM 1739 N N . ILE A 1 218 ? -6.640 -6.577 8.965 1.00 93.25 218 ILE A N 1
ATOM 1740 C CA . ILE A 1 218 ? -7.613 -5.494 9.185 1.00 93.25 218 ILE A CA 1
ATOM 1741 C C . ILE A 1 218 ? -9.017 -6.057 9.433 1.00 93.25 218 ILE A C 1
ATOM 1743 O O . ILE A 1 218 ? -9.708 -5.617 10.347 1.00 93.25 218 ILE A O 1
ATOM 1747 N N . ILE A 1 219 ? -9.439 -7.059 8.655 1.00 90.81 219 ILE A N 1
ATOM 1748 C CA . ILE A 1 219 ? -10.780 -7.656 8.778 1.00 90.81 219 ILE A CA 1
ATOM 1749 C C . ILE A 1 219 ? -10.959 -8.372 10.123 1.00 90.81 219 ILE A C 1
ATOM 1751 O O . ILE A 1 219 ? -12.035 -8.303 10.714 1.00 90.81 219 ILE A O 1
ATOM 1755 N N . HIS A 1 220 ? -9.918 -9.047 10.617 1.00 88.50 220 HIS A N 1
ATOM 1756 C CA . HIS A 1 220 ? -9.956 -9.715 11.922 1.00 88.50 220 HIS A CA 1
ATOM 1757 C C . HIS A 1 220 ? -9.832 -8.743 13.108 1.00 88.50 220 HIS A C 1
ATOM 1759 O O . HIS A 1 220 ? -10.043 -9.160 14.244 1.00 88.50 220 HIS A O 1
ATOM 1765 N N . GLY A 1 221 ? -9.508 -7.467 12.867 1.00 87.25 221 GLY A N 1
ATOM 1766 C CA . GLY A 1 221 ? -9.299 -6.467 13.917 1.00 87.25 221 GLY A CA 1
ATOM 1767 C C . GLY A 1 221 ? -7.957 -6.591 14.647 1.00 87.25 221 GLY A C 1
ATOM 1768 O O . GLY A 1 221 ? -7.801 -6.015 15.719 1.00 87.25 221 GLY A O 1
ATOM 1769 N N . ASN A 1 222 ? -6.989 -7.326 14.083 1.00 88.50 222 ASN A N 1
ATOM 1770 C CA . ASN A 1 222 ? -5.636 -7.441 14.642 1.00 88.50 222 ASN A CA 1
ATOM 1771 C C . ASN A 1 222 ? -4.825 -6.152 14.426 1.00 88.50 222 ASN A C 1
ATOM 1773 O O . ASN A 1 222 ? -4.021 -5.769 15.275 1.00 88.50 222 ASN A O 1
ATOM 1777 N N . ALA A 1 223 ? -5.056 -5.480 13.295 1.00 90.88 223 ALA A N 1
ATOM 1778 C CA . ALA A 1 223 ? -4.511 -4.163 12.987 1.00 90.88 223 ALA A CA 1
ATOM 1779 C C . ALA A 1 223 ? -5.629 -3.135 12.831 1.00 90.88 223 ALA A C 1
ATOM 1781 O O . ALA A 1 223 ? -6.709 -3.439 12.325 1.00 90.88 223 ALA A O 1
ATOM 1782 N N . THR A 1 224 ? -5.333 -1.893 13.208 1.00 88.88 224 THR A N 1
ATOM 1783 C CA . THR A 1 224 ? -6.221 -0.745 12.991 1.00 88.88 224 THR A CA 1
ATOM 1784 C C . THR A 1 224 ? -5.916 -0.032 11.678 1.00 88.88 224 THR A C 1
ATOM 1786 O O . THR A 1 224 ? -6.822 0.529 11.065 1.00 88.88 224 THR A O 1
ATOM 1789 N N . LEU A 1 225 ? -4.660 -0.068 11.217 1.00 90.88 225 LEU A N 1
ATOM 1790 C CA . LEU A 1 225 ? -4.238 0.562 9.969 1.00 90.88 225 LEU A CA 1
ATOM 1791 C C . LEU A 1 225 ? -3.329 -0.361 9.152 1.00 90.88 225 LEU A C 1
ATOM 1793 O O . LEU A 1 225 ? -2.460 -1.049 9.679 1.00 90.88 225 LEU A O 1
ATOM 1797 N N . ALA A 1 226 ? -3.510 -0.331 7.836 1.00 93.31 226 ALA A N 1
ATOM 1798 C CA . ALA A 1 226 ? -2.694 -1.048 6.868 1.00 93.31 226 ALA A CA 1
ATOM 1799 C C . ALA A 1 226 ? -1.933 -0.048 5.998 1.00 93.31 226 ALA A C 1
ATOM 1801 O O . ALA A 1 226 ? -2.531 0.866 5.429 1.00 93.31 226 ALA A O 1
ATOM 1802 N N . CYS A 1 227 ? -0.611 -0.197 5.904 1.00 92.50 227 CYS A N 1
ATOM 1803 C CA . CYS A 1 227 ? 0.247 0.749 5.192 1.00 92.50 227 CYS A CA 1
ATOM 1804 C C . CYS A 1 227 ? 1.271 0.032 4.308 1.00 92.50 227 CYS A C 1
ATOM 1806 O O . CYS A 1 227 ? 1.970 -0.883 4.736 1.00 92.50 227 CYS A O 1
ATOM 1808 N N . GLY A 1 228 ? 1.387 0.474 3.057 1.00 91.00 228 GLY A N 1
ATOM 1809 C CA . GLY A 1 228 ? 2.347 -0.058 2.091 1.00 91.00 228 GLY A CA 1
ATOM 1810 C C . GLY A 1 228 ? 1.975 0.320 0.662 1.00 91.00 228 GLY A C 1
ATOM 1811 O O . GLY A 1 228 ? 1.054 1.108 0.437 1.00 91.00 228 GLY A O 1
ATOM 1812 N N . SER A 1 229 ? 2.649 -0.280 -0.317 1.00 91.00 229 SER A N 1
ATOM 1813 C CA . SER A 1 229 ? 2.327 -0.171 -1.748 1.00 91.00 229 SER A CA 1
ATOM 1814 C C . SER A 1 229 ? 1.122 -1.040 -2.136 1.00 91.00 229 SER A C 1
ATOM 1816 O O . SER A 1 229 ? 1.138 -1.790 -3.110 1.00 91.00 229 SER A O 1
ATOM 1818 N N . ILE A 1 230 ? 0.033 -0.934 -1.372 1.00 90.88 230 ILE A N 1
ATOM 1819 C CA . ILE A 1 230 ? -1.205 -1.657 -1.645 1.00 90.88 230 ILE A CA 1
ATOM 1820 C C . ILE A 1 230 ? -2.004 -0.966 -2.756 1.00 90.88 230 ILE A C 1
ATOM 1822 O O . ILE A 1 230 ? -2.302 0.226 -2.704 1.00 90.88 230 ILE A O 1
ATOM 1826 N N . SER A 1 231 ? -2.379 -1.726 -3.785 1.00 90.56 231 SER A N 1
ATOM 1827 C CA . SER A 1 231 ? -3.254 -1.227 -4.848 1.00 90.56 231 SER A CA 1
ATOM 1828 C C . SER A 1 231 ? -4.720 -1.225 -4.412 1.00 90.56 231 SER A C 1
ATOM 1830 O O . SER A 1 231 ? -5.231 -2.251 -3.942 1.00 90.56 231 SER A O 1
ATOM 1832 N N . ILE A 1 232 ? -5.395 -0.097 -4.650 1.00 91.44 232 ILE A N 1
ATOM 1833 C CA . ILE A 1 232 ? -6.846 0.055 -4.495 1.00 91.44 232 ILE A CA 1
ATOM 1834 C C . ILE A 1 232 ? -7.518 -0.718 -5.635 1.00 91.44 232 ILE A C 1
ATOM 1836 O O . ILE A 1 232 ? -7.347 -0.397 -6.810 1.00 91.44 232 ILE A O 1
ATOM 1840 N N . THR A 1 233 ? -8.247 -1.777 -5.293 1.00 91.19 233 THR A N 1
ATOM 1841 C CA . THR A 1 233 ? -8.972 -2.624 -6.253 1.00 91.19 233 THR A CA 1
ATOM 1842 C C . THR A 1 233 ? -10.397 -2.823 -5.765 1.00 91.19 233 THR A C 1
ATOM 1844 O O . THR A 1 233 ? -10.624 -2.858 -4.558 1.00 91.19 233 THR A O 1
ATOM 1847 N N . SER A 1 234 ? -11.344 -3.027 -6.684 1.00 91.31 234 SER A N 1
ATOM 1848 C CA . SER A 1 234 ? -12.760 -3.194 -6.327 1.00 91.31 234 SER A CA 1
ATOM 1849 C C . SER A 1 234 ? -12.998 -4.349 -5.345 1.00 91.31 234 SER A C 1
ATOM 1851 O O . SER A 1 234 ? -13.800 -4.216 -4.427 1.00 91.31 234 SER A O 1
ATOM 1853 N N . SER A 1 235 ? -12.271 -5.465 -5.480 1.00 91.69 235 SER A N 1
ATOM 1854 C CA . SER A 1 235 ? -12.399 -6.595 -4.552 1.00 91.69 235 SER A CA 1
ATOM 1855 C C . SER A 1 235 ? -11.952 -6.251 -3.131 1.00 91.69 235 SER A C 1
ATOM 1857 O O . SER A 1 235 ? -12.549 -6.755 -2.188 1.00 91.69 235 SER A O 1
ATOM 1859 N N . ARG A 1 236 ? -10.926 -5.402 -2.972 1.00 92.31 236 ARG A N 1
ATOM 1860 C CA . ARG A 1 236 ? -10.445 -4.958 -1.654 1.00 92.31 236 ARG A CA 1
ATOM 1861 C C . ARG A 1 236 ? -11.333 -3.862 -1.069 1.00 92.31 236 ARG A C 1
ATOM 1863 O O . ARG A 1 236 ? -11.656 -3.923 0.105 1.00 92.31 236 ARG A O 1
ATOM 1870 N N . GLU A 1 237 ? -11.781 -2.915 -1.890 1.00 92.25 237 GLU A N 1
ATOM 1871 C CA . GLU A 1 237 ? -12.690 -1.831 -1.476 1.00 92.25 237 GLU A CA 1
ATOM 1872 C C . GLU A 1 237 ? -14.049 -2.359 -0.980 1.00 92.25 237 GLU A C 1
ATOM 1874 O O . GLU A 1 237 ? -14.725 -1.724 -0.181 1.00 92.25 237 GLU A O 1
ATOM 1879 N N . ALA A 1 238 ? -14.453 -3.556 -1.418 1.00 90.62 238 ALA A N 1
ATOM 1880 C CA . ALA A 1 238 ? -15.677 -4.194 -0.942 1.00 90.62 238 ALA A CA 1
ATOM 1881 C C . ALA A 1 238 ? -15.599 -4.687 0.519 1.00 90.62 238 ALA A C 1
ATOM 1883 O O . ALA A 1 238 ? -16.643 -4.970 1.105 1.00 90.62 238 ALA A O 1
ATOM 1884 N N . VAL A 1 239 ? -14.393 -4.842 1.081 1.00 90.56 239 VAL A N 1
ATOM 1885 C CA . VAL A 1 239 ? -14.173 -5.412 2.425 1.00 90.56 239 VAL A CA 1
ATOM 1886 C C . VAL A 1 239 ? -13.425 -4.485 3.377 1.00 90.56 239 VAL A C 1
ATOM 1888 O O . VAL A 1 239 ? -13.575 -4.630 4.587 1.00 90.56 239 VAL A O 1
ATOM 1891 N N . ILE A 1 240 ? -12.636 -3.549 2.849 1.00 91.75 240 ILE A N 1
ATOM 1892 C CA . ILE A 1 240 ? -11.911 -2.541 3.619 1.00 91.75 240 ILE A CA 1
ATOM 1893 C C . ILE A 1 240 ? -12.068 -1.169 2.969 1.00 91.75 240 ILE A C 1
ATOM 1895 O O . ILE A 1 240 ? -12.154 -1.052 1.746 1.00 91.75 240 ILE A O 1
ATOM 1899 N N . ASP A 1 241 ? -12.040 -0.130 3.793 1.00 91.75 241 ASP A N 1
ATOM 1900 C CA . ASP A 1 241 ? -12.061 1.249 3.321 1.00 91.75 241 ASP A CA 1
ATOM 1901 C C . ASP A 1 241 ? -10.642 1.741 3.003 1.00 91.75 241 ASP A C 1
ATOM 1903 O O . ASP A 1 241 ? -9.677 1.431 3.706 1.00 91.75 241 ASP A O 1
ATOM 1907 N N . PHE A 1 242 ? -10.514 2.539 1.941 1.00 92.06 242 PHE A N 1
ATOM 1908 C CA . PHE A 1 242 ? -9.251 3.153 1.529 1.00 92.06 242 PHE A CA 1
ATOM 1909 C C . PHE A 1 242 ? -9.284 4.671 1.690 1.00 92.06 242 PHE A C 1
ATOM 1911 O O . PHE A 1 242 ? -10.295 5.331 1.442 1.00 92.06 242 PHE A O 1
ATOM 1918 N N . SER A 1 243 ? -8.130 5.239 2.036 1.00 90.38 243 SER A N 1
ATOM 1919 C CA . SER A 1 243 ? -7.866 6.663 1.853 1.00 90.38 243 SER A CA 1
ATOM 1920 C C . SER A 1 243 ? -7.575 6.982 0.380 1.00 90.38 243 SER A C 1
ATOM 1922 O O . SER A 1 243 ? -7.482 6.100 -0.479 1.00 90.38 243 SER A O 1
ATOM 1924 N N . LEU A 1 244 ? -7.419 8.270 0.067 1.00 89.00 244 LEU A N 1
ATOM 1925 C CA . LEU A 1 244 ? -6.950 8.680 -1.254 1.00 89.00 244 LEU A CA 1
ATOM 1926 C C . LEU A 1 244 ? -5.519 8.175 -1.477 1.00 89.00 244 LEU A C 1
ATOM 1928 O O . LEU A 1 244 ? -4.639 8.380 -0.642 1.00 89.00 244 LEU A O 1
ATOM 1932 N N . GLY A 1 245 ? -5.286 7.541 -2.626 1.00 85.38 245 GLY A N 1
ATOM 1933 C CA . GLY A 1 245 ? -3.962 7.048 -2.991 1.00 85.38 245 GLY A CA 1
ATOM 1934 C C . GLY A 1 245 ? -2.936 8.180 -3.075 1.00 85.38 245 GLY A C 1
ATOM 1935 O O . GLY A 1 245 ? -3.166 9.187 -3.741 1.00 85.38 245 GLY A O 1
ATOM 1936 N N . VAL A 1 246 ? -1.785 7.991 -2.425 1.00 84.12 246 VAL A N 1
ATOM 1937 C CA . VAL A 1 246 ? -0.675 8.965 -2.415 1.00 84.12 246 VAL A CA 1
ATOM 1938 C C . VAL A 1 246 ? 0.093 8.957 -3.742 1.00 84.12 246 VAL A C 1
ATOM 1940 O O . VAL A 1 246 ? 0.594 9.989 -4.181 1.00 84.12 246 VAL A O 1
ATOM 1943 N N . ILE A 1 247 ? 0.179 7.793 -4.396 1.00 85.06 247 ILE A N 1
ATOM 1944 C CA . ILE A 1 247 ? 0.934 7.597 -5.637 1.00 85.06 247 ILE A CA 1
ATOM 1945 C C . ILE A 1 247 ? 0.010 7.006 -6.700 1.00 85.06 247 ILE A C 1
ATOM 1947 O O . ILE A 1 247 ? -0.530 5.914 -6.532 1.00 85.06 247 ILE A O 1
ATOM 1951 N N . SER A 1 248 ? -0.128 7.704 -7.827 1.00 78.56 248 SER A N 1
ATOM 1952 C CA . SER A 1 248 ? -0.767 7.171 -9.030 1.00 78.56 248 SER A CA 1
ATOM 1953 C C . SER A 1 248 ? 0.283 6.480 -9.903 1.00 78.56 248 SER A C 1
ATOM 1955 O O . SER A 1 248 ? 1.049 7.150 -10.600 1.00 78.56 248 SER A O 1
ATOM 1957 N N . THR A 1 249 ? 0.348 5.151 -9.870 1.00 72.75 249 THR A N 1
ATOM 1958 C CA . THR A 1 249 ? 1.195 4.375 -10.786 1.00 72.75 249 THR A CA 1
ATOM 1959 C C . THR A 1 249 ? 0.380 3.826 -11.956 1.00 72.75 249 THR A C 1
ATOM 1961 O O . THR A 1 249 ? -0.785 3.458 -11.817 1.00 72.75 249 THR A O 1
ATOM 1964 N N . GLY A 1 250 ? 1.002 3.798 -13.136 1.00 75.69 250 GLY A N 1
ATOM 1965 C CA . GLY A 1 250 ? 0.500 3.104 -14.321 1.00 75.69 250 GLY A CA 1
ATOM 1966 C C . GLY A 1 250 ? 1.329 1.855 -14.624 1.00 75.69 250 GLY A C 1
ATOM 1967 O O . GLY A 1 250 ? 2.391 1.639 -14.037 1.00 75.69 250 GLY A O 1
ATOM 1968 N N . ILE A 1 251 ? 0.857 1.036 -15.564 1.00 81.12 251 ILE A N 1
ATOM 1969 C CA . ILE A 1 251 ? 1.604 -0.130 -16.048 1.00 81.12 251 ILE A CA 1
ATOM 1970 C C . ILE A 1 251 ? 2.799 0.369 -16.868 1.00 81.12 251 ILE A C 1
ATOM 1972 O O . ILE A 1 251 ? 2.621 0.938 -17.943 1.00 81.12 251 ILE A O 1
ATOM 1976 N N . ASN A 1 252 ? 4.010 0.120 -16.372 1.00 84.31 252 ASN A N 1
ATOM 1977 C CA . ASN A 1 252 ? 5.256 0.413 -17.073 1.00 84.31 252 ASN A CA 1
ATOM 1978 C C . ASN A 1 252 ? 5.922 -0.895 -17.506 1.00 84.31 252 ASN A C 1
ATOM 1980 O O . ASN A 1 252 ? 6.009 -1.842 -16.725 1.00 84.31 252 ASN A O 1
ATOM 1984 N N . ILE A 1 253 ? 6.418 -0.944 -18.742 1.00 86.19 253 ILE A N 1
ATOM 1985 C CA . ILE A 1 253 ? 7.174 -2.095 -19.240 1.00 86.19 253 ILE A CA 1
ATOM 1986 C C . ILE A 1 253 ? 8.658 -1.806 -19.047 1.00 86.19 253 ILE A C 1
ATOM 1988 O O . ILE A 1 253 ? 9.198 -0.861 -19.621 1.00 86.19 253 ILE A O 1
ATOM 1992 N N . LEU A 1 254 ? 9.321 -2.640 -18.251 1.00 89.56 254 LEU A N 1
ATOM 1993 C CA . LEU A 1 254 ? 10.766 -2.592 -18.086 1.00 89.56 254 LEU A CA 1
ATOM 1994 C C . LEU A 1 254 ? 11.425 -3.517 -19.113 1.00 89.56 254 LEU A C 1
ATOM 1996 O O . LEU A 1 254 ? 11.237 -4.731 -19.074 1.00 89.56 254 LEU A O 1
ATOM 2000 N N . VAL A 1 255 ? 12.218 -2.943 -20.018 1.00 90.69 255 VAL A N 1
ATOM 2001 C CA . VAL A 1 255 ? 12.998 -3.695 -21.010 1.00 90.69 255 VAL A CA 1
ATOM 2002 C C . VAL A 1 255 ? 14.482 -3.485 -20.738 1.00 90.69 255 VAL A C 1
ATOM 2004 O O . VAL A 1 255 ? 14.922 -2.364 -20.477 1.00 90.69 255 VAL A O 1
ATOM 2007 N N . LYS A 1 256 ? 15.275 -4.564 -20.801 1.00 89.00 256 LYS A N 1
ATOM 2008 C CA . LYS A 1 256 ? 16.736 -4.457 -20.718 1.00 89.00 256 LYS A CA 1
ATOM 2009 C C . LYS A 1 256 ? 17.222 -3.598 -21.887 1.00 89.00 256 LYS A C 1
ATOM 2011 O O . LYS A 1 256 ? 16.988 -3.949 -23.042 1.00 89.00 256 LYS A O 1
ATOM 2016 N N . LYS A 1 257 ? 17.925 -2.502 -21.588 1.00 87.00 257 LYS A N 1
ATOM 2017 C CA . LYS A 1 257 ? 18.595 -1.699 -22.616 1.00 87.00 257 LYS A CA 1
ATOM 2018 C C . LYS A 1 257 ? 19.548 -2.612 -23.409 1.00 87.00 257 LYS A C 1
ATOM 2020 O O . LYS A 1 257 ? 20.358 -3.294 -22.772 1.00 87.00 257 LYS A O 1
ATOM 2025 N N . PRO A 1 258 ? 19.458 -2.668 -24.750 1.00 83.12 258 PRO A N 1
ATOM 2026 C CA . PRO A 1 258 ? 20.372 -3.481 -25.540 1.00 83.12 258 PRO A CA 1
ATOM 2027 C C . PRO A 1 258 ? 21.813 -3.000 -25.330 1.00 83.12 258 PRO A C 1
ATOM 2029 O O . PRO A 1 258 ? 22.073 -1.801 -25.220 1.00 83.12 258 PRO A O 1
ATOM 2032 N N . GLU A 1 259 ? 22.748 -3.943 -25.234 1.00 80.44 259 GLU A N 1
ATOM 2033 C CA . GLU A 1 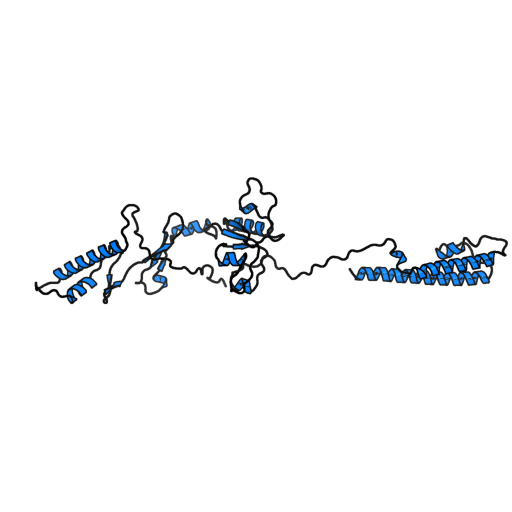259 ? 24.170 -3.631 -25.093 1.00 80.44 259 GLU A CA 1
ATOM 2034 C C . GLU A 1 259 ? 24.706 -3.115 -26.436 1.00 80.44 259 GLU A C 1
ATOM 2036 O O . GLU A 1 259 ? 24.721 -3.832 -27.436 1.00 80.44 259 GLU A O 1
ATOM 2041 N N . GLU A 1 260 ? 25.133 -1.852 -26.473 1.00 72.06 260 GLU A N 1
ATOM 2042 C CA . GLU A 1 260 ? 25.767 -1.260 -27.651 1.00 72.06 260 GLU A CA 1
ATOM 2043 C C . GLU A 1 260 ? 27.230 -1.727 -27.732 1.00 72.06 260 GLU A C 1
ATOM 2045 O O . GLU A 1 260 ? 28.107 -1.212 -27.039 1.00 72.06 260 GLU A O 1
ATOM 2050 N N . SER A 1 261 ? 27.526 -2.715 -28.580 1.00 69.62 261 SER A N 1
ATOM 2051 C CA . SER A 1 261 ? 28.912 -3.104 -28.852 1.00 69.62 261 SER A CA 1
ATOM 2052 C C . SER A 1 261 ? 29.523 -2.193 -29.924 1.00 69.62 261 SER A C 1
ATOM 2054 O O . SER A 1 261 ? 29.182 -2.295 -31.107 1.00 69.62 261 SER A O 1
ATOM 2056 N N . PHE A 1 262 ? 30.461 -1.327 -29.539 1.00 65.44 262 PHE A N 1
ATOM 2057 C CA . PHE A 1 262 ? 31.270 -0.558 -30.487 1.00 65.44 262 PHE A CA 1
ATOM 2058 C C . PHE A 1 262 ? 32.454 -1.402 -30.972 1.00 65.44 262 PHE A C 1
ATOM 2060 O O . PHE A 1 262 ? 33.377 -1.701 -30.217 1.00 65.44 262 PHE A O 1
ATOM 2067 N N . THR A 1 263 ? 32.456 -1.789 -32.248 1.00 75.75 263 THR A N 1
ATOM 2068 C CA . THR A 1 263 ? 33.627 -2.413 -32.882 1.00 75.75 263 THR A CA 1
ATOM 2069 C C . THR A 1 263 ? 34.524 -1.328 -33.478 1.00 75.75 263 THR A C 1
ATOM 2071 O O . THR A 1 263 ? 34.069 -0.522 -34.285 1.00 75.75 263 THR A O 1
ATOM 2074 N N . ILE A 1 264 ? 35.822 -1.337 -33.155 1.00 77.44 264 ILE A N 1
ATOM 2075 C CA . ILE A 1 264 ? 36.818 -0.360 -33.656 1.00 77.44 264 ILE A CA 1
ATOM 2076 C C . ILE A 1 264 ? 36.906 -0.368 -35.202 1.00 77.44 264 ILE A C 1
ATOM 2078 O O . ILE A 1 264 ? 37.212 0.642 -35.829 1.00 77.44 264 ILE A O 1
ATOM 2082 N N . PHE A 1 265 ? 36.554 -1.490 -35.837 1.00 80.12 265 PHE A N 1
ATOM 2083 C CA . PHE A 1 265 ? 36.519 -1.674 -37.293 1.00 80.12 265 PHE A CA 1
ATOM 2084 C C . PHE A 1 265 ? 35.176 -1.330 -37.948 1.00 80.12 265 PHE A C 1
ATOM 2086 O O . PHE A 1 265 ? 34.889 -1.766 -39.063 1.00 80.12 265 PHE A O 1
ATOM 2093 N N . GLN A 1 266 ? 34.348 -0.518 -37.290 1.00 78.69 266 GLN A N 1
ATOM 2094 C CA . GLN A 1 266 ? 33.062 -0.080 -37.830 1.00 78.69 266 GLN A CA 1
ATOM 2095 C C . GLN A 1 266 ? 33.173 0.648 -39.177 1.00 78.69 266 GLN A C 1
ATOM 2097 O O . GLN A 1 266 ? 32.244 0.590 -39.978 1.00 78.69 266 GLN A O 1
ATOM 2102 N N . PHE A 1 267 ? 34.325 1.249 -39.476 1.00 81.50 267 PHE A N 1
ATOM 2103 C CA . PHE A 1 267 ? 34.603 1.858 -40.776 1.00 81.50 267 PHE A CA 1
ATOM 2104 C C . PHE A 1 267 ? 34.783 0.840 -41.919 1.00 81.50 267 PHE A C 1
ATOM 2106 O O . PHE A 1 267 ? 34.626 1.210 -43.073 1.00 81.50 267 PHE A O 1
ATOM 2113 N N . MET A 1 268 ? 35.086 -0.435 -41.643 1.00 85.75 268 MET A N 1
ATOM 2114 C CA . MET A 1 268 ? 35.203 -1.462 -42.691 1.00 85.75 268 MET A CA 1
ATOM 2115 C C . MET A 1 268 ? 33.864 -2.117 -43.037 1.00 85.75 268 MET A C 1
ATOM 2117 O O . MET A 1 268 ? 33.735 -2.654 -44.132 1.00 85.75 268 MET A O 1
ATOM 2121 N N . MET A 1 269 ? 32.866 -2.032 -42.146 1.00 83.88 269 MET A N 1
ATOM 2122 C CA . MET A 1 269 ? 31.529 -2.617 -42.335 1.00 83.88 269 MET A CA 1
ATOM 2123 C C . MET A 1 269 ? 30.764 -2.169 -43.598 1.00 83.88 269 MET A C 1
ATOM 2125 O O . MET A 1 269 ? 29.972 -2.974 -44.087 1.00 83.88 269 MET A O 1
ATOM 2129 N N . PRO A 1 270 ? 30.957 -0.958 -44.169 1.00 87.12 270 PRO A N 1
ATOM 2130 C CA . PRO A 1 270 ? 30.258 -0.557 -45.390 1.00 87.12 270 PRO A CA 1
ATOM 2131 C C . PRO A 1 270 ? 30.568 -1.426 -46.615 1.00 87.12 270 PRO A C 1
ATOM 2133 O O . PRO A 1 270 ? 29.785 -1.419 -47.558 1.00 87.12 270 PRO A O 1
ATOM 2136 N N . PHE A 1 271 ? 31.676 -2.171 -46.636 1.00 88.94 271 PHE A N 1
ATOM 2137 C CA . PHE A 1 271 ? 32.012 -3.092 -47.725 1.00 88.94 271 PHE A CA 1
ATOM 2138 C C . PHE A 1 271 ? 32.305 -4.492 -47.183 1.00 88.94 271 PHE A C 1
ATOM 2140 O O . PHE A 1 271 ? 32.910 -4.652 -46.125 1.00 88.94 271 PHE A O 1
ATOM 2147 N N . SER A 1 272 ? 31.904 -5.524 -47.930 1.00 90.50 272 SER A N 1
ATOM 2148 C CA . SER A 1 272 ? 32.270 -6.904 -47.606 1.00 90.50 272 SER A CA 1
ATOM 2149 C C . SER A 1 272 ? 33.776 -7.122 -47.784 1.00 90.50 272 SER A C 1
ATOM 2151 O O . SER A 1 272 ? 34.435 -6.448 -48.581 1.00 90.50 272 SER A O 1
ATOM 2153 N N . LEU A 1 273 ? 34.332 -8.097 -47.062 1.00 89.75 273 LEU A N 1
ATOM 2154 C CA . LEU A 1 273 ? 35.748 -8.456 -47.180 1.00 89.75 273 LEU A CA 1
ATOM 2155 C C . LEU A 1 273 ? 36.117 -8.867 -48.617 1.00 89.75 273 LEU A C 1
ATOM 2157 O O . LEU A 1 273 ? 37.192 -8.524 -49.098 1.00 89.75 273 LEU A O 1
ATOM 2161 N N . GLU A 1 274 ? 35.203 -9.523 -49.331 1.00 93.31 274 GLU A N 1
ATOM 2162 C CA . GLU A 1 274 ? 35.375 -9.879 -50.744 1.00 93.31 274 GLU A CA 1
ATOM 2163 C C . GLU A 1 274 ? 35.589 -8.645 -51.631 1.00 93.31 274 GLU A C 1
ATOM 2165 O O . GLU A 1 274 ? 36.502 -8.627 -52.457 1.00 93.31 274 GLU A O 1
ATOM 2170 N N . LEU A 1 275 ? 34.801 -7.583 -51.423 1.00 91.69 275 LEU A N 1
ATOM 2171 C CA . LEU A 1 275 ? 34.934 -6.342 -52.182 1.00 91.69 275 LEU A CA 1
ATOM 2172 C C . LEU A 1 275 ? 36.232 -5.604 -51.832 1.00 91.69 275 LEU A C 1
ATOM 2174 O O . LEU A 1 275 ? 36.907 -5.096 -52.725 1.00 91.69 275 LEU A O 1
ATOM 2178 N N . TRP A 1 276 ? 36.626 -5.590 -50.556 1.00 91.56 276 TRP A N 1
ATOM 2179 C CA . TRP A 1 276 ? 37.920 -5.045 -50.139 1.00 91.56 276 TRP A CA 1
ATOM 2180 C C . TRP A 1 276 ? 39.088 -5.757 -50.825 1.00 91.56 276 TRP A C 1
ATOM 2182 O O . TRP A 1 276 ? 39.973 -5.100 -51.377 1.00 91.56 276 TRP A O 1
ATOM 2192 N N . MET A 1 277 ? 39.060 -7.090 -50.857 1.00 92.19 277 MET A N 1
ATOM 2193 C CA . MET A 1 277 ? 40.068 -7.885 -51.558 1.00 92.19 277 MET A CA 1
ATOM 2194 C C . MET A 1 277 ? 40.052 -7.618 -53.067 1.00 92.19 277 MET A C 1
ATOM 2196 O O . MET A 1 277 ? 41.118 -7.503 -53.673 1.00 92.19 277 MET A O 1
ATOM 2200 N N . ALA A 1 278 ? 38.875 -7.436 -53.673 1.00 92.31 278 ALA A N 1
ATOM 2201 C CA . ALA A 1 278 ? 38.748 -7.072 -55.082 1.00 92.31 278 ALA A CA 1
ATOM 2202 C C . ALA A 1 278 ? 39.329 -5.679 -55.393 1.00 92.31 278 ALA A C 1
ATOM 2204 O O . ALA A 1 278 ? 40.019 -5.526 -56.398 1.00 92.31 278 ALA A O 1
ATOM 2205 N N . ILE A 1 279 ? 39.122 -4.676 -54.531 1.00 90.62 279 ILE A N 1
ATOM 2206 C CA . ILE A 1 279 ? 39.693 -3.324 -54.695 1.00 90.62 279 ILE A CA 1
ATOM 2207 C C . ILE A 1 279 ? 41.226 -3.370 -54.621 1.00 90.62 279 ILE A C 1
ATOM 2209 O O . ILE A 1 279 ? 41.909 -2.775 -55.463 1.00 90.62 279 ILE A O 1
ATOM 2213 N N . VAL A 1 280 ? 41.777 -4.103 -53.647 1.00 89.31 280 VAL A N 1
ATOM 2214 C CA . VAL A 1 280 ? 43.229 -4.305 -53.516 1.00 89.31 280 VAL A CA 1
ATOM 2215 C C . VAL A 1 280 ? 43.781 -5.060 -54.730 1.00 89.31 280 VAL A C 1
ATOM 2217 O O . VAL A 1 280 ? 44.788 -4.647 -55.304 1.00 89.31 280 VAL A O 1
ATOM 2220 N N . GLY A 1 281 ? 43.098 -6.115 -55.180 1.00 90.94 281 GLY A N 1
ATOM 2221 C CA . GLY A 1 281 ? 43.487 -6.895 -56.356 1.00 90.94 281 GLY A CA 1
ATOM 2222 C C . GLY A 1 281 ? 43.444 -6.091 -57.660 1.00 90.94 281 GLY A C 1
ATOM 2223 O O . GLY A 1 281 ? 44.399 -6.124 -58.439 1.00 90.94 281 GLY A O 1
ATOM 2224 N N . ALA A 1 282 ? 42.386 -5.310 -57.887 1.00 89.12 282 ALA A N 1
ATOM 2225 C CA . ALA A 1 282 ? 42.255 -4.431 -59.050 1.00 89.12 282 ALA A CA 1
ATOM 2226 C C . ALA A 1 282 ? 43.357 -3.361 -59.066 1.00 89.12 282 ALA A C 1
ATOM 2228 O O . ALA A 1 282 ? 43.991 -3.125 -60.095 1.00 89.12 282 ALA A O 1
ATOM 2229 N N . THR A 1 283 ? 43.657 -2.780 -57.904 1.00 85.44 283 THR A N 1
ATOM 2230 C CA . THR A 1 283 ? 44.772 -1.841 -57.728 1.00 85.44 283 THR A CA 1
ATOM 2231 C C . THR A 1 283 ? 46.118 -2.474 -58.065 1.00 85.44 283 THR A C 1
ATOM 2233 O O . THR A 1 283 ? 46.917 -1.883 -58.796 1.00 85.44 283 THR A O 1
ATOM 2236 N N . ALA A 1 284 ? 46.386 -3.669 -57.533 1.00 87.12 284 ALA A N 1
ATOM 2237 C CA . ALA A 1 284 ? 47.628 -4.389 -57.786 1.00 87.12 284 ALA A CA 1
ATOM 2238 C C . ALA A 1 284 ? 47.768 -4.731 -59.275 1.00 87.12 284 ALA A C 1
ATOM 2240 O O . ALA A 1 284 ? 48.843 -4.568 -59.846 1.00 87.12 284 ALA A O 1
ATOM 2241 N N . THR A 1 285 ? 46.661 -5.106 -59.922 1.00 87.62 285 THR A N 1
ATOM 2242 C CA . THR A 1 285 ? 46.606 -5.393 -61.361 1.00 87.62 285 THR A CA 1
ATOM 2243 C C . THR A 1 285 ? 46.956 -4.158 -62.185 1.00 87.62 285 THR A C 1
ATOM 2245 O O . THR A 1 285 ? 47.845 -4.216 -63.030 1.00 87.62 285 THR A O 1
ATOM 2248 N N . VAL A 1 286 ? 46.327 -3.011 -61.911 1.00 84.69 286 VAL A N 1
ATOM 2249 C CA . VAL A 1 286 ? 46.638 -1.749 -62.603 1.00 84.69 286 VAL A CA 1
ATOM 2250 C C . VAL A 1 286 ? 48.089 -1.329 -62.358 1.00 84.69 286 VAL A C 1
ATOM 2252 O O . VAL A 1 286 ? 48.779 -0.934 -63.296 1.00 84.69 286 VAL A O 1
ATOM 2255 N N . SER A 1 287 ? 48.591 -1.482 -61.130 1.00 80.25 287 SER A N 1
ATOM 2256 C CA . SER A 1 287 ? 49.994 -1.199 -60.794 1.00 80.25 287 SER A CA 1
ATOM 2257 C C . SER A 1 287 ? 50.966 -2.098 -61.565 1.00 80.25 287 SER A C 1
ATOM 2259 O O . SER A 1 287 ? 51.992 -1.619 -62.045 1.00 80.25 287 SER A O 1
ATOM 2261 N N . LEU A 1 288 ? 50.632 -3.379 -61.742 1.00 82.81 288 LEU A N 1
ATOM 2262 C CA . LEU A 1 288 ? 51.422 -4.327 -62.526 1.00 82.81 288 LEU A CA 1
ATOM 2263 C C . LEU A 1 288 ? 51.397 -3.992 -64.023 1.00 82.81 288 LEU A C 1
ATOM 2265 O O . LEU A 1 288 ? 52.434 -4.069 -64.676 1.00 82.81 288 LEU A O 1
ATOM 2269 N N . VAL A 1 289 ? 50.253 -3.563 -64.565 1.00 83.56 289 VAL A N 1
ATOM 2270 C CA . VAL A 1 289 ? 50.151 -3.095 -65.959 1.00 83.56 289 VAL A CA 1
ATOM 2271 C C . VAL A 1 289 ? 50.999 -1.841 -66.173 1.00 83.56 289 VAL A C 1
ATOM 2273 O O . VAL A 1 289 ? 51.745 -1.775 -67.149 1.00 83.56 289 VAL A O 1
ATOM 2276 N N . PHE A 1 290 ? 50.956 -0.875 -65.250 1.00 77.06 290 PHE A N 1
ATOM 2277 C CA . PHE A 1 290 ? 51.842 0.291 -65.298 1.00 77.06 290 PHE A CA 1
ATOM 2278 C C . PHE A 1 290 ? 53.317 -0.107 -65.214 1.00 77.06 290 PHE A C 1
ATOM 2280 O O . PHE A 1 290 ? 54.120 0.405 -65.987 1.00 77.06 290 PHE A O 1
ATOM 2287 N N . PHE A 1 291 ? 53.670 -1.045 -64.332 1.00 75.44 291 PHE A N 1
ATOM 2288 C CA . PHE A 1 291 ? 55.031 -1.569 -64.229 1.00 75.44 291 PHE A CA 1
ATOM 2289 C C . PHE A 1 291 ? 55.494 -2.231 -65.531 1.00 75.44 291 PHE A C 1
ATOM 2291 O O . PHE A 1 291 ? 56.601 -1.970 -65.987 1.00 75.44 291 PHE A O 1
ATOM 2298 N N . ALA A 1 292 ? 54.647 -3.043 -66.165 1.00 79.06 292 ALA A N 1
ATOM 2299 C CA . ALA A 1 292 ? 54.962 -3.685 -67.438 1.00 79.06 292 ALA A CA 1
ATOM 2300 C C . ALA A 1 292 ? 55.116 -2.667 -68.581 1.00 79.06 292 ALA A C 1
ATOM 2302 O O . ALA A 1 292 ? 56.020 -2.799 -69.402 1.00 79.06 292 ALA A O 1
ATOM 2303 N N . MET A 1 293 ? 54.272 -1.629 -68.618 1.00 75.19 293 MET A N 1
ATOM 2304 C CA . MET A 1 293 ? 54.395 -0.530 -69.582 1.00 75.19 293 MET A CA 1
ATOM 2305 C C . MET A 1 293 ? 55.666 0.304 -69.367 1.00 75.19 293 MET A C 1
ATOM 2307 O O . MET A 1 293 ? 56.225 0.806 -70.338 1.00 75.19 293 MET A O 1
ATOM 2311 N N . ASP A 1 294 ? 56.120 0.453 -68.121 1.00 71.25 294 ASP A N 1
ATOM 2312 C CA . ASP A 1 294 ? 57.327 1.211 -67.763 1.00 71.25 294 ASP A CA 1
ATOM 2313 C C . ASP A 1 294 ? 58.614 0.363 -67.828 1.00 71.25 294 ASP A C 1
ATOM 2315 O O . ASP A 1 294 ? 59.714 0.903 -67.895 1.00 71.25 294 ASP A O 1
ATOM 2319 N N . TYR A 1 295 ? 58.510 -0.972 -67.875 1.00 68.94 295 TYR A N 1
ATOM 2320 C CA . TYR A 1 295 ? 59.664 -1.883 -67.918 1.00 68.94 295 TYR A CA 1
ATOM 2321 C C . TYR A 1 295 ? 60.589 -1.640 -69.126 1.00 68.94 295 TYR A C 1
ATOM 2323 O O . TYR A 1 295 ? 61.796 -1.870 -69.030 1.00 68.94 295 TYR A O 1
ATOM 2331 N N . GLY A 1 296 ? 60.035 -1.154 -70.242 1.00 64.50 296 GLY A N 1
ATOM 2332 C CA . GLY A 1 296 ? 60.773 -0.817 -71.464 1.00 64.50 296 GLY A CA 1
ATOM 2333 C C . GLY A 1 296 ? 61.240 0.641 -71.577 1.00 64.50 296 GLY A C 1
ATOM 2334 O O . GLY A 1 296 ? 61.816 0.995 -72.600 1.00 64.50 296 GLY A O 1
ATOM 2335 N N . SER A 1 297 ? 60.978 1.487 -70.576 1.00 62.47 297 SER A N 1
ATOM 2336 C CA . SER A 1 297 ? 61.331 2.915 -70.557 1.00 62.47 297 SER A CA 1
ATOM 2337 C C . SER A 1 297 ? 62.590 3.147 -69.703 1.00 62.47 297 SER A C 1
ATOM 2339 O O . SER A 1 297 ? 62.732 2.555 -68.633 1.00 62.47 297 SER A O 1
ATOM 2341 N N . GLU A 1 298 ? 63.526 3.994 -70.153 1.00 57.03 298 GLU A N 1
ATOM 2342 C CA . GLU A 1 298 ? 64.792 4.278 -69.440 1.00 57.03 298 GLU A CA 1
ATOM 2343 C C . GLU A 1 298 ? 64.595 5.008 -68.090 1.00 57.03 298 GLU A C 1
ATOM 2345 O O . GLU A 1 298 ? 65.476 4.958 -67.230 1.00 57.03 298 GLU A O 1
ATOM 2350 N N . ASP A 1 299 ? 63.423 5.608 -67.844 1.00 58.66 299 ASP A N 1
ATOM 2351 C CA . ASP A 1 299 ? 63.116 6.389 -66.636 1.00 58.66 299 ASP A CA 1
ATOM 2352 C C . ASP A 1 299 ? 62.223 5.629 -65.634 1.00 58.66 299 ASP A C 1
ATOM 2354 O O . ASP A 1 299 ? 61.017 5.847 -65.524 1.00 58.66 299 ASP A O 1
ATOM 2358 N N . ARG A 1 300 ? 62.830 4.756 -64.822 1.00 57.50 300 ARG A N 1
ATOM 2359 C CA . ARG A 1 300 ? 62.138 3.922 -63.813 1.00 57.50 300 ARG A CA 1
ATOM 2360 C C . ARG A 1 300 ? 61.698 4.698 -62.562 1.00 57.50 300 ARG A C 1
ATOM 2362 O O . ARG A 1 300 ? 62.228 4.489 -61.469 1.00 57.50 300 ARG A O 1
ATOM 2369 N N . ARG A 1 301 ? 60.726 5.607 -62.691 1.00 55.25 301 ARG A N 1
ATOM 2370 C CA . ARG A 1 301 ? 60.170 6.398 -61.564 1.00 55.25 301 ARG A CA 1
ATOM 2371 C C . ARG A 1 301 ? 58.670 6.182 -61.304 1.00 55.25 301 ARG A C 1
ATOM 2373 O O . ARG A 1 301 ? 58.122 6.836 -60.413 1.00 55.25 301 ARG A O 1
ATOM 2380 N N . PHE A 1 302 ? 57.992 5.288 -62.028 1.00 55.66 302 PHE A N 1
ATOM 2381 C CA . PHE A 1 302 ? 56.523 5.277 -62.076 1.00 55.66 302 PHE A CA 1
ATOM 2382 C C . PHE A 1 302 ? 55.830 4.401 -61.015 1.00 55.66 302 PHE A C 1
ATOM 2384 O O . PHE A 1 302 ? 54.786 4.798 -60.494 1.00 55.66 302 PHE A O 1
ATOM 2391 N N . THR A 1 303 ? 56.399 3.256 -60.619 1.00 54.25 303 THR A N 1
ATOM 2392 C CA . THR A 1 303 ? 55.680 2.228 -59.826 1.00 54.25 303 THR A CA 1
ATOM 2393 C C . THR A 1 303 ? 55.227 2.699 -58.438 1.00 54.25 303 THR A C 1
ATOM 2395 O O . THR A 1 303 ? 54.123 2.387 -58.005 1.00 54.25 303 THR A O 1
ATOM 2398 N N . VAL A 1 304 ? 56.036 3.504 -57.740 1.00 55.53 304 VAL A N 1
ATOM 2399 C CA . VAL A 1 304 ? 55.716 3.994 -56.379 1.00 55.53 304 VAL A CA 1
ATOM 2400 C C . VAL A 1 304 ? 54.667 5.118 -56.402 1.00 55.53 304 VAL A C 1
ATOM 2402 O O . VAL A 1 304 ? 54.010 5.395 -55.400 1.00 55.53 304 VAL A O 1
ATOM 2405 N N . ARG A 1 305 ? 54.467 5.772 -57.552 1.00 59.69 305 ARG A N 1
ATOM 2406 C CA . ARG A 1 305 ? 53.637 6.980 -57.673 1.00 59.69 305 ARG A CA 1
ATOM 2407 C C . ARG A 1 305 ? 52.172 6.688 -58.022 1.00 59.69 305 ARG A C 1
ATOM 2409 O O . ARG A 1 305 ? 51.311 7.478 -57.640 1.00 59.69 305 ARG A O 1
ATOM 2416 N N . VAL A 1 306 ? 51.866 5.532 -58.626 1.00 57.91 306 VAL A N 1
ATOM 2417 C CA . VAL A 1 306 ? 50.482 5.063 -58.879 1.00 57.91 306 VAL A CA 1
ATOM 2418 C C . VAL A 1 306 ? 49.716 4.858 -57.565 1.00 57.91 306 VAL A C 1
ATOM 2420 O O . VAL A 1 306 ? 48.556 5.253 -57.461 1.00 57.91 306 VAL A O 1
ATOM 2423 N N . MET A 1 307 ? 50.388 4.377 -56.515 1.00 55.81 307 MET A N 1
ATOM 2424 C CA . MET A 1 307 ? 49.809 4.235 -55.170 1.00 55.81 307 MET A CA 1
ATOM 2425 C C . MET A 1 307 ? 49.352 5.579 -54.564 1.00 55.81 307 MET A C 1
ATOM 2427 O O . MET A 1 307 ? 48.400 5.626 -53.788 1.00 55.81 307 MET A O 1
ATOM 2431 N N . GLY A 1 308 ? 49.981 6.696 -54.955 1.00 59.81 308 GLY A N 1
ATOM 2432 C CA . GLY A 1 308 ? 49.578 8.043 -54.533 1.00 59.81 308 GLY A CA 1
ATOM 2433 C C . GLY A 1 308 ? 48.217 8.473 -55.091 1.00 59.81 308 GLY A C 1
ATOM 2434 O O . GLY A 1 308 ? 47.455 9.138 -54.390 1.00 59.81 308 GLY A O 1
ATOM 2435 N N . THR A 1 309 ? 47.868 8.027 -56.302 1.00 61.75 309 THR A N 1
ATOM 2436 C CA . THR A 1 309 ? 46.594 8.384 -56.954 1.00 61.75 309 THR A CA 1
ATOM 2437 C C . THR A 1 309 ? 45.374 7.794 -56.239 1.00 61.75 309 THR A C 1
ATOM 2439 O O . THR A 1 309 ? 44.336 8.449 -56.163 1.00 61.75 309 THR A O 1
ATOM 2442 N N . LEU A 1 310 ? 45.510 6.616 -55.617 1.00 58.78 310 LEU A N 1
ATOM 2443 C CA . LEU A 1 310 ? 44.462 6.013 -54.782 1.00 58.78 310 LEU A CA 1
ATOM 2444 C C . LEU A 1 310 ? 44.189 6.780 -53.498 1.00 58.78 310 LEU A C 1
ATOM 2446 O O . LEU A 1 310 ? 43.042 6.945 -53.095 1.00 58.78 310 LEU A O 1
ATOM 2450 N N . LEU A 1 311 ? 45.251 7.269 -52.864 1.00 62.56 311 LEU A N 1
ATOM 2451 C CA . LEU A 1 311 ? 45.166 8.025 -51.618 1.00 62.56 311 LEU A CA 1
ATOM 2452 C C . LEU A 1 311 ? 44.708 9.474 -51.847 1.00 62.56 311 LEU A C 1
ATOM 2454 O O . LEU A 1 311 ? 44.810 10.292 -50.936 1.00 62.56 311 LEU A O 1
ATOM 2458 N N . LYS A 1 312 ? 44.251 9.814 -53.067 1.00 60.09 312 LYS A N 1
ATOM 2459 C CA . LYS A 1 312 ? 43.992 11.190 -53.525 1.00 60.09 312 LYS A CA 1
ATOM 2460 C C . LYS A 1 312 ? 45.169 12.133 -53.244 1.00 60.09 312 LYS A C 1
ATOM 2462 O O . LYS A 1 312 ? 44.993 13.343 -53.116 1.00 60.09 312 LYS A O 1
ATOM 2467 N N . ARG A 1 313 ? 46.383 11.592 -53.139 1.00 61.38 313 ARG A N 1
ATOM 2468 C CA . ARG A 1 313 ? 47.592 12.385 -52.975 1.00 61.38 313 ARG A CA 1
ATOM 2469 C C . ARG A 1 313 ? 47.933 12.921 -54.356 1.00 61.38 313 ARG A C 1
ATOM 2471 O O . ARG A 1 313 ? 48.210 12.136 -55.261 1.00 61.38 313 ARG A O 1
ATOM 2478 N N . GLY A 1 314 ? 47.877 14.243 -54.518 1.00 57.19 314 GLY A N 1
ATOM 2479 C CA . GLY A 1 314 ? 48.296 14.900 -55.753 1.00 57.19 314 GLY A CA 1
ATOM 2480 C C . GLY A 1 314 ? 49.680 14.395 -56.153 1.00 57.19 314 GLY A C 1
ATOM 2481 O O . GLY A 1 314 ? 50.624 14.469 -55.367 1.00 57.19 314 GLY A O 1
ATOM 2482 N N . SER A 1 315 ? 49.778 13.789 -57.331 1.00 59.72 315 SER A N 1
ATOM 2483 C CA . SER A 1 315 ? 51.050 13.379 -57.910 1.00 59.72 315 SER A CA 1
ATOM 2484 C C . SER A 1 315 ? 51.472 14.440 -58.916 1.00 59.72 315 SER A C 1
ATOM 2486 O O . SER A 1 315 ? 50.717 14.704 -59.850 1.00 59.72 315 SER A O 1
ATOM 2488 N N . ASP A 1 316 ? 52.679 14.990 -58.778 1.00 54.88 316 ASP A N 1
ATOM 2489 C CA . ASP A 1 316 ? 53.273 15.972 -59.707 1.00 54.88 316 ASP A CA 1
ATOM 2490 C C . ASP A 1 316 ? 53.678 15.350 -61.060 1.00 54.88 316 ASP A C 1
ATOM 2492 O O . ASP A 1 316 ? 54.732 15.644 -61.621 1.00 54.88 316 ASP A O 1
ATOM 2496 N N . PHE A 1 317 ? 52.887 14.408 -61.571 1.00 57.47 317 PHE A N 1
ATOM 2497 C CA . PHE A 1 317 ? 53.222 13.625 -62.745 1.00 57.47 317 PHE A CA 1
ATOM 2498 C C . PHE A 1 317 ? 52.054 13.557 -63.730 1.00 57.47 317 PHE A C 1
ATOM 2500 O O . PHE A 1 317 ? 50.957 13.125 -63.381 1.00 57.47 317 PHE A O 1
ATOM 2507 N N . ALA A 1 318 ? 52.321 13.938 -64.981 1.00 59.50 318 ALA A N 1
ATOM 2508 C CA . ALA A 1 318 ? 51.409 13.779 -66.104 1.00 59.50 318 ALA A CA 1
ATOM 2509 C C . ALA A 1 318 ? 51.968 12.699 -67.050 1.00 59.50 318 ALA A C 1
ATOM 2511 O O . ALA A 1 318 ? 53.057 12.898 -67.595 1.00 59.50 318 ALA A O 1
ATOM 2512 N N . PRO A 1 319 ? 51.268 11.568 -67.273 1.00 62.72 319 PRO A N 1
ATOM 2513 C CA . PRO A 1 319 ? 51.723 10.553 -68.221 1.00 62.72 319 PRO A CA 1
ATOM 2514 C C . PRO A 1 319 ? 51.909 11.164 -69.613 1.00 62.72 319 PRO A C 1
ATOM 2516 O O . PRO A 1 319 ? 51.048 11.899 -70.101 1.00 62.72 319 PRO A O 1
ATOM 2519 N N . VAL A 1 320 ? 53.055 10.897 -70.240 1.00 64.75 320 VAL A N 1
ATOM 2520 C CA . VAL A 1 320 ? 53.416 11.444 -71.556 1.00 64.75 320 VAL A CA 1
ATOM 2521 C C . VAL A 1 320 ? 52.741 10.662 -72.696 1.00 64.75 320 VAL A C 1
ATOM 2523 O O . VAL A 1 320 ? 52.085 11.306 -73.518 1.00 64.75 320 VAL A O 1
ATOM 2526 N N . PRO A 1 321 ? 52.800 9.311 -72.756 1.00 74.81 321 PRO A N 1
ATOM 2527 C CA . PRO A 1 321 ? 52.157 8.556 -73.830 1.00 74.81 321 PRO A CA 1
ATOM 2528 C C . PRO A 1 321 ? 50.630 8.459 -73.671 1.00 74.81 321 PRO A C 1
ATOM 2530 O O . PRO A 1 321 ? 50.088 8.350 -72.567 1.00 74.81 321 PRO A O 1
ATOM 2533 N N . VAL A 1 322 ? 49.929 8.442 -74.812 1.00 77.50 322 VAL A N 1
ATOM 2534 C CA . VAL A 1 322 ? 48.455 8.408 -74.895 1.00 77.50 322 VAL A CA 1
ATOM 2535 C C . VAL A 1 322 ? 47.866 7.162 -74.219 1.00 77.50 322 VAL A C 1
ATOM 2537 O O . VAL A 1 322 ? 46.850 7.263 -73.536 1.00 77.50 322 VAL A O 1
ATOM 2540 N N . SER A 1 323 ? 48.525 6.004 -74.330 1.00 80.25 323 SER A N 1
ATOM 2541 C CA . SER A 1 323 ? 48.087 4.741 -73.711 1.00 80.25 323 SER A CA 1
ATOM 2542 C C . SER A 1 323 ? 48.045 4.804 -72.179 1.00 80.25 323 SER A C 1
ATOM 2544 O O . SER A 1 323 ? 47.069 4.365 -71.570 1.00 80.25 323 SER A O 1
ATOM 2546 N N . GLN A 1 324 ? 49.057 5.410 -71.550 1.00 75.12 324 GLN A N 1
ATOM 2547 C CA . GLN A 1 324 ? 49.107 5.584 -70.095 1.00 75.12 324 GLN A CA 1
ATOM 2548 C C . GLN A 1 324 ? 48.069 6.607 -69.616 1.00 75.12 324 GLN A C 1
ATOM 2550 O O . GLN A 1 324 ? 47.452 6.392 -68.579 1.00 75.12 324 GLN A O 1
ATOM 2555 N N . ARG A 1 325 ? 47.807 7.677 -70.387 1.00 79.81 325 ARG A N 1
ATOM 2556 C CA . ARG A 1 325 ? 46.748 8.658 -70.069 1.00 79.81 325 ARG A CA 1
ATOM 2557 C C . ARG A 1 325 ? 45.364 8.019 -70.019 1.00 79.81 325 ARG A C 1
ATOM 2559 O O . ARG A 1 325 ? 44.609 8.297 -69.091 1.00 79.81 325 ARG A O 1
ATOM 2566 N N . ILE A 1 326 ? 45.044 7.164 -70.991 1.00 84.12 326 ILE A N 1
ATOM 2567 C CA . ILE A 1 326 ? 43.753 6.461 -71.046 1.00 84.12 326 ILE A CA 1
ATOM 2568 C C . ILE A 1 326 ? 43.614 5.514 -69.845 1.00 84.12 326 ILE A C 1
ATOM 2570 O O . ILE A 1 326 ? 42.579 5.521 -69.179 1.00 84.12 326 ILE A O 1
ATOM 2574 N N . LEU A 1 327 ? 44.670 4.759 -69.516 1.00 82.25 327 LEU A N 1
ATOM 2575 C CA . LEU A 1 327 ? 44.682 3.860 -68.358 1.00 82.25 327 LEU A CA 1
ATOM 2576 C C . LEU A 1 327 ? 44.523 4.625 -67.033 1.00 82.25 327 LEU A C 1
ATOM 2578 O O . LEU A 1 327 ? 43.715 4.236 -66.192 1.00 82.25 327 LEU A O 1
ATOM 2582 N N . THR A 1 328 ? 45.241 5.740 -66.858 1.00 79.31 328 THR A N 1
ATOM 2583 C CA . THR A 1 328 ? 45.113 6.603 -65.674 1.00 79.31 328 THR A CA 1
ATOM 2584 C C . THR A 1 328 ? 43.713 7.202 -65.568 1.00 79.31 328 THR A C 1
ATOM 2586 O O . THR A 1 328 ? 43.142 7.192 -64.483 1.00 79.31 328 THR A O 1
ATOM 2589 N N . ALA A 1 329 ? 43.127 7.685 -66.667 1.00 83.50 329 ALA A N 1
ATOM 2590 C CA . ALA A 1 329 ? 41.772 8.238 -66.663 1.00 83.50 329 ALA A CA 1
ATOM 2591 C C . ALA A 1 329 ? 40.722 7.184 -66.268 1.00 83.50 329 ALA A C 1
ATOM 2593 O O . ALA A 1 329 ? 39.864 7.458 -65.429 1.00 83.50 329 ALA A O 1
ATOM 2594 N N . GLY A 1 330 ? 40.827 5.964 -66.807 1.00 87.00 330 GLY A N 1
ATOM 2595 C CA . GLY A 1 330 ? 39.953 4.848 -66.433 1.00 87.00 330 GLY A CA 1
ATOM 2596 C C . GLY A 1 330 ? 40.108 4.441 -64.965 1.00 87.00 330 GLY A C 1
ATOM 2597 O O . GLY A 1 330 ? 39.115 4.237 -64.267 1.00 87.00 330 GLY A O 1
ATOM 2598 N N . PHE A 1 331 ? 41.344 4.395 -64.462 1.00 84.00 331 PHE A N 1
ATOM 2599 C CA . PHE A 1 331 ? 41.607 4.097 -63.055 1.00 84.00 331 PHE A CA 1
ATOM 2600 C C . PHE A 1 331 ? 41.082 5.192 -62.117 1.00 84.00 331 PHE A C 1
ATOM 2602 O O . PHE A 1 331 ? 40.442 4.883 -61.117 1.00 84.00 331 PHE A O 1
ATOM 2609 N N . LEU A 1 332 ? 41.266 6.471 -62.455 1.00 82.75 332 LEU A N 1
ATOM 2610 C CA . LEU A 1 332 ? 40.715 7.587 -61.680 1.00 82.75 332 LEU A CA 1
ATOM 2611 C C . LEU A 1 332 ? 39.184 7.546 -61.627 1.00 82.75 332 LEU A C 1
ATOM 2613 O O . LEU A 1 332 ? 38.605 7.810 -60.574 1.00 82.75 332 LEU A O 1
ATOM 2617 N N . PHE A 1 333 ? 38.529 7.169 -62.727 1.00 88.44 333 PHE A N 1
ATOM 2618 C CA . PHE A 1 333 ? 37.080 6.978 -62.758 1.00 88.44 333 PHE A CA 1
ATOM 2619 C C . PHE A 1 333 ? 36.632 5.837 -61.830 1.00 88.44 333 PHE A C 1
ATOM 2621 O O . PHE A 1 333 ? 35.695 6.005 -61.050 1.00 88.44 333 PHE A O 1
ATOM 2628 N N . PHE A 1 334 ? 37.351 4.711 -61.831 1.00 88.75 334 PHE A N 1
ATOM 2629 C CA . PHE A 1 334 ? 37.109 3.597 -60.908 1.00 88.75 334 PHE A CA 1
ATOM 2630 C C . PHE A 1 334 ? 37.276 4.000 -59.431 1.00 88.75 334 PHE A C 1
ATOM 2632 O O . PHE A 1 334 ? 36.419 3.693 -58.596 1.00 88.75 334 PHE A O 1
ATOM 2639 N N . VAL A 1 335 ? 38.348 4.727 -59.100 1.00 87.31 335 VAL A N 1
ATOM 2640 C CA . VAL A 1 335 ? 38.602 5.216 -57.734 1.00 87.31 335 VAL A CA 1
ATOM 2641 C C . VAL A 1 335 ? 37.519 6.198 -57.293 1.00 87.31 335 VAL A C 1
ATOM 2643 O O . VAL A 1 335 ? 37.043 6.118 -56.161 1.00 87.31 335 VAL A O 1
ATOM 2646 N N . LEU A 1 336 ? 37.080 7.091 -58.184 1.00 88.44 336 LEU A N 1
ATOM 2647 C CA . LEU A 1 336 ? 35.999 8.036 -57.907 1.00 88.44 336 LEU A CA 1
ATOM 2648 C C . LEU A 1 336 ? 34.698 7.306 -57.556 1.00 88.44 336 LEU A C 1
ATOM 2650 O O . LEU A 1 336 ? 34.097 7.622 -56.528 1.00 88.44 336 LEU A O 1
ATOM 2654 N N . ILE A 1 337 ? 34.297 6.307 -58.351 1.00 91.62 337 ILE A N 1
ATOM 2655 C CA . ILE A 1 337 ? 33.092 5.504 -58.087 1.00 91.62 337 ILE A CA 1
ATOM 2656 C C . ILE A 1 337 ? 33.213 4.767 -56.751 1.00 91.62 337 ILE A C 1
ATOM 2658 O O . ILE A 1 337 ? 32.290 4.810 -55.936 1.00 91.62 337 ILE A O 1
ATOM 2662 N N . THR A 1 338 ? 34.356 4.126 -56.500 1.00 90.06 338 THR A N 1
ATOM 2663 C CA . THR A 1 338 ? 34.583 3.333 -55.283 1.00 90.06 338 THR A CA 1
ATOM 2664 C C . THR A 1 338 ? 34.509 4.206 -54.030 1.00 90.06 338 THR A C 1
ATOM 2666 O O . THR A 1 338 ? 33.790 3.876 -53.088 1.00 90.06 338 THR A O 1
ATOM 2669 N N . VAL A 1 339 ? 35.188 5.359 -54.030 1.00 89.19 339 VAL A N 1
ATOM 2670 C CA . VAL A 1 339 ? 35.167 6.291 -52.894 1.00 89.19 339 VAL A CA 1
ATOM 2671 C C . VAL A 1 339 ? 33.780 6.906 -52.713 1.00 89.19 339 VAL A C 1
ATOM 2673 O O . VAL A 1 339 ? 33.297 6.972 -51.588 1.00 89.19 339 VAL A O 1
ATOM 2676 N N . SER A 1 340 ? 33.113 7.316 -53.796 1.00 90.88 340 SER A N 1
ATOM 2677 C CA . SER A 1 340 ? 31.760 7.881 -53.717 1.00 90.88 340 SER A CA 1
ATOM 2678 C C . SER A 1 340 ? 30.757 6.878 -53.143 1.00 90.88 340 SER A C 1
ATOM 2680 O O . SER A 1 340 ? 29.962 7.243 -52.279 1.00 90.88 340 SER A O 1
ATOM 2682 N N . THR A 1 341 ? 30.841 5.612 -53.556 1.00 91.94 341 THR A N 1
ATOM 2683 C CA . THR A 1 341 ? 29.974 4.534 -53.058 1.00 91.94 341 THR A CA 1
ATOM 2684 C C . THR A 1 341 ? 30.268 4.214 -51.594 1.00 91.94 341 THR A C 1
ATOM 2686 O O . THR A 1 341 ? 29.339 4.066 -50.803 1.00 91.94 341 THR A O 1
ATOM 2689 N N . TYR A 1 342 ? 31.547 4.171 -51.203 1.00 91.81 342 TYR A N 1
ATOM 2690 C CA . TYR A 1 342 ? 31.944 3.981 -49.807 1.00 91.81 342 TYR A CA 1
ATOM 2691 C C . TYR A 1 342 ? 31.387 5.095 -48.917 1.00 91.81 342 TYR A C 1
ATOM 2693 O O . TYR A 1 342 ? 30.763 4.818 -47.895 1.00 91.81 342 TYR A O 1
ATOM 2701 N N . THR A 1 343 ? 31.561 6.357 -49.322 1.00 91.00 343 THR A N 1
ATOM 2702 C CA . THR A 1 343 ? 31.055 7.509 -48.569 1.00 91.00 343 THR A CA 1
ATOM 2703 C C . THR A 1 343 ? 29.528 7.493 -48.474 1.00 91.00 343 THR A C 1
ATOM 2705 O O . THR A 1 343 ? 28.995 7.742 -47.395 1.00 91.00 343 THR A O 1
ATOM 2708 N N . ALA A 1 344 ? 28.821 7.144 -49.555 1.00 91.56 344 ALA A N 1
ATOM 2709 C CA . ALA A 1 344 ? 27.365 7.022 -49.547 1.00 91.56 344 ALA A CA 1
ATOM 2710 C C . ALA A 1 344 ? 26.879 5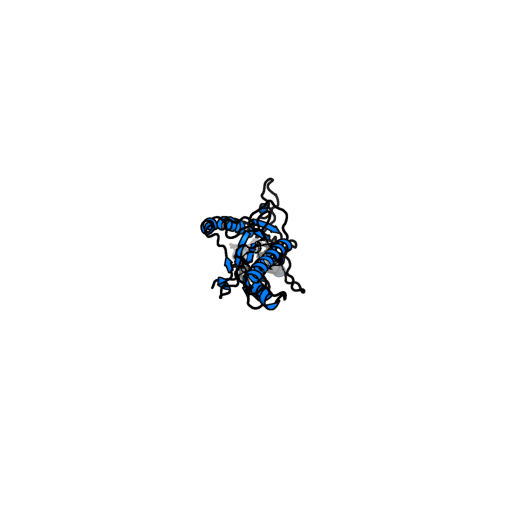.909 -48.600 1.00 91.56 344 ALA A C 1
ATOM 2712 O O . ALA A 1 344 ? 25.981 6.142 -47.791 1.00 91.56 344 ALA A O 1
ATOM 2713 N N . ASN A 1 345 ? 27.497 4.723 -48.643 1.00 90.44 345 ASN A N 1
ATOM 2714 C CA . ASN A 1 345 ? 27.084 3.603 -47.796 1.00 90.44 345 ASN A CA 1
ATOM 2715 C C . ASN A 1 345 ? 27.456 3.821 -46.322 1.00 90.44 345 ASN A C 1
ATOM 2717 O O . ASN A 1 345 ? 26.678 3.516 -45.423 1.00 90.44 345 ASN A O 1
ATOM 2721 N N . MET A 1 346 ? 28.615 4.427 -46.056 1.00 87.06 346 MET A N 1
ATOM 2722 C CA . MET A 1 346 ? 28.998 4.832 -44.705 1.00 87.06 346 MET A CA 1
ATOM 2723 C C . MET A 1 346 ? 28.010 5.860 -44.132 1.00 87.06 346 MET A C 1
ATOM 2725 O O . MET A 1 346 ? 27.605 5.731 -42.979 1.00 87.06 346 MET A O 1
ATOM 2729 N N . ALA A 1 347 ? 27.568 6.840 -44.928 1.00 87.00 347 ALA A N 1
ATOM 2730 C CA . ALA A 1 347 ? 26.554 7.807 -44.506 1.00 87.00 347 ALA A CA 1
ATOM 2731 C C . ALA A 1 347 ? 25.189 7.144 -44.225 1.00 87.00 347 ALA A C 1
ATOM 2733 O O . ALA A 1 347 ? 24.556 7.440 -43.209 1.00 87.00 347 ALA A O 1
ATOM 2734 N N . ALA A 1 348 ? 24.755 6.202 -45.068 1.00 86.62 348 ALA A N 1
ATOM 2735 C CA . ALA A 1 348 ? 23.535 5.419 -44.839 1.00 86.62 348 ALA A CA 1
ATOM 2736 C C . ALA A 1 348 ? 23.625 4.557 -43.563 1.00 86.62 348 ALA A C 1
ATOM 2738 O O . ALA A 1 348 ? 22.686 4.472 -42.770 1.00 86.62 348 ALA A O 1
ATOM 2739 N N . PHE A 1 349 ? 24.785 3.955 -43.312 1.00 82.19 349 PHE A N 1
ATOM 2740 C CA . PHE A 1 349 ? 25.027 3.142 -42.124 1.00 82.19 349 PHE A CA 1
ATOM 2741 C C . PHE A 1 349 ? 25.030 3.965 -40.827 1.00 82.19 349 PHE A C 1
ATOM 2743 O O . PHE A 1 349 ? 24.511 3.526 -39.801 1.00 82.19 349 PHE A O 1
ATOM 2750 N N . LEU A 1 350 ? 25.596 5.174 -40.861 1.00 81.94 350 LEU A N 1
ATOM 2751 C CA . LEU A 1 350 ? 25.613 6.070 -39.703 1.00 81.94 350 LEU A CA 1
ATOM 2752 C C . LEU A 1 350 ? 24.231 6.659 -39.399 1.00 81.94 350 LEU A C 1
ATOM 2754 O O . LEU A 1 350 ? 23.892 6.821 -38.234 1.00 81.94 350 LEU A O 1
ATOM 2758 N N . THR A 1 351 ? 23.418 6.943 -40.417 1.00 83.12 351 THR A N 1
ATOM 2759 C CA . THR A 1 351 ? 22.063 7.494 -40.228 1.00 83.12 351 THR A CA 1
ATOM 2760 C C . THR A 1 351 ? 21.078 6.452 -39.698 1.00 83.12 351 THR A C 1
ATOM 2762 O O . THR A 1 351 ? 20.339 6.729 -38.756 1.00 83.12 351 THR A O 1
ATOM 2765 N N . THR A 1 352 ? 21.111 5.228 -40.228 1.00 73.38 352 THR A N 1
ATOM 2766 C CA . THR A 1 352 ? 20.216 4.142 -39.787 1.00 73.38 352 THR A CA 1
ATOM 2767 C C . THR A 1 352 ? 20.476 3.698 -38.351 1.00 73.38 352 THR A C 1
ATOM 2769 O O . THR A 1 352 ? 19.525 3.461 -37.614 1.00 73.38 352 THR A O 1
ATOM 2772 N N . LYS A 1 353 ? 21.736 3.654 -37.900 1.00 63.53 353 LYS A N 1
ATOM 2773 C CA . LYS A 1 353 ? 22.053 3.328 -36.499 1.00 63.53 353 LYS A CA 1
ATOM 2774 C C . LYS A 1 353 ? 21.506 4.339 -35.491 1.00 63.53 353 LYS A C 1
ATOM 2776 O O . LYS A 1 353 ? 21.176 3.944 -34.381 1.00 63.53 353 LYS A O 1
ATOM 2781 N N . VAL A 1 354 ? 21.379 5.607 -35.877 1.00 57.28 354 VAL A N 1
ATOM 2782 C CA . VAL A 1 354 ? 20.802 6.653 -35.018 1.00 57.28 354 VAL A CA 1
ATOM 2783 C C . VAL A 1 354 ? 19.274 6.533 -34.938 1.00 57.28 354 VAL A C 1
ATOM 2785 O O . VAL A 1 354 ? 18.683 6.989 -33.972 1.00 57.28 354 VAL A O 1
ATOM 2788 N N . THR A 1 355 ? 18.620 5.886 -35.911 1.00 45.41 355 THR A N 1
ATOM 2789 C CA . THR A 1 355 ? 17.144 5.796 -35.969 1.00 45.41 355 THR A CA 1
ATOM 2790 C C . THR A 1 355 ? 16.562 4.654 -35.114 1.00 45.41 355 THR A C 1
ATOM 2792 O O . THR A 1 355 ? 15.350 4.574 -34.959 1.00 45.41 355 THR A O 1
ATOM 2795 N N . TYR A 1 356 ? 17.402 3.766 -34.566 1.00 44.34 356 TYR A N 1
ATOM 2796 C CA . TYR A 1 356 ? 16.986 2.692 -33.644 1.00 44.34 356 TYR A CA 1
ATOM 2797 C C . TYR A 1 356 ? 17.271 3.009 -32.163 1.00 44.34 356 TYR A C 1
ATOM 2799 O O . TYR A 1 356 ? 17.166 2.116 -31.320 1.00 44.34 356 TYR A O 1
ATOM 2807 N N . GLN A 1 357 ? 17.652 4.253 -31.859 1.00 38.09 357 GLN A N 1
ATOM 2808 C CA . GLN A 1 357 ? 17.614 4.816 -30.505 1.00 38.09 357 GLN A CA 1
ATOM 2809 C C . GLN A 1 357 ? 16.265 5.493 -30.279 1.00 38.09 357 GLN A C 1
ATOM 2811 O O . GLN A 1 357 ? 15.807 5.461 -29.115 1.00 38.09 357 GLN A O 1
#

Secondary structure (DSSP, 8-state):
---S-TT-------------SS-SSS----HHHHHHHHHHHHHHHHHHHHHHT-SS--SS--HHHHHHHHHT--EEEETTEEEEE-TTS-EES--EEEEEE-SSS-EEEEEEE-TTSSSHHHHEEE---GGGGGTTTTS-S-SS-EEEEE--BTTTBEE-SS--TT--GGGGEESHHHHHHHHHHHHHT--EEEEE-TT-----B-TTS-B-HHHHHHHTTS-SEEESS----HHHHTTS-----S---------PPP-----TTTTTTTS-HHHHHHHHHHHHHHHHHHHHHHTTSS----HHHHHHHHTT---S----SHHHHHHHHHHHHHHHHHHHHHHHHHHHHHHHHHTT-

Organism: NCBI:txid100452

InterPro domains:
  IPR001320 Ionotropic glutamate receptor, C-terminal [PF00060] (272-353)
  IPR001320 Ionotropic glutamate receptor, C-terminal [SM00079] (147-335)
  IPR015683 Ionotropic glutamate receptor [PTHR18966] (31-353)
  IPR019594 Ionotropic glutamate receptor, L-glutamate and glycine-binding domain [PF10613] (146-259)
  IPR019594 Ionotropic glutamate receptor, L-glutamate and glycine-binding domain [SM00918] (155-220)
  IPR028082 Periplasmic binding protein-like I [SSF53822] (21-118)

Sequence (357 aa):
MYRLGLFSSRCELLAFRYVFPGNDDATSCSHEDAAASDAARVTSYALSKYIAAQRVVTDQYSTERFLAALKSVVLPEARSGHIQFDATGQRTDYTLQLYNHGGEDMYKLVATWNPNFPTPETRLNVTGDDSQEKDLDEMGIFPDMVMIVVVEERPFVMKRNEPYSNSEKNDEFEGFTIDLIKRLSEELKFEYTIYRSPDNQYGTNRSDGSWDGMVGEIIHGNATLACGSISITSSREAVIDFSLGVISTGINILVKKPEESFTIFQFMMPFSLELWMAIVGATATVSLVFFAMDYGSEDRRFTVRVMGTLLKRGSDFAPVPVSQRILTAGFLFFVLITVSTYTANMAAFLTTKVTYQ

Radius of gyration: 51.24 Å; chains: 1; bounding box: 130×40×134 Å

pLDDT: mean 76.34, std 16.71, range [26.45, 95.31]

Foldseek 3Di:
DDDPPPDPDPPDPPDDDDDQPDDPDDDDCHPVNLVVQQVVVLLVQLVVQLVVPDPDDDPDDDPVSSVVSSQPDWDCDGSQHTFHADPVGDTAFGKDWDFDDDDDDDRHTQWIAHPPDPDPVVRTGGPPPVVCVVVVVVCFPDNDAFEEEEADDPQAWHADPDDDPDDDQLVRIDHDFSVVVVVVCVVRVHHYHYDYWPVSDCWDQDPVRAIGTQLNCCQVVVGVYYIDPDDDDPVSCVRDPDDPDPDDDDDDDDDDDDDDDDDPVLLVVLDDPVVVVVVVVVLVVLLVVVCVVCVPPPDPDPNVQSVCVLVVNDDPDDDDDPVVNVSSVVVNVVSVVVVVSSVVSSVVVVVVVVVVD